Protein AF-A0A6V7L2N4-F1 (afdb_monomer)

Secondary structure (DSSP, 8-state):
-HHHHHHHHHHHHHHHHHHHHHHHHHHHHHHHHHHHHHHHHHHHHHHHHHHHHHHHHHHHHHHHHHHHHHHHHHHHHHHHHHHHHHHHHHHHHHHHHHHHHHHHHHHHHHHHHHHHHHHHHHHHHHHHHHHHHHHHHHHHHHHHHHHHHHHHHHHHHHHHHHHHHHHHHHHHHHHHHHHHHHHHHHHHHHHHHHHHHHHHHHHHHHHHHHHHHHHHHHHHHHHHHHHHHHHHHHHHHHHHHHHHHHHHHHHHHHHHHHHHHHHHHTTTT---------------------------PPPPP-------------------SSSEEEEEE-TTSS-EEEEE----

Sequence (344 aa):
LDKKTKDLEITERTLMLNEKRWNDLQSQYNQSQAERKKLQERVNELEKEAERLKGLLDDARKHLEEETLQRIDLENNIQSLKEDISFKDQVYQSELVETRTRRQVEISEIDGRLAEQYEAKLQQSLQELRDQYEAQMRANREEIELLYENKIKNLTSHAQRNSGAASLAVEELRQTRSRNDSLNQRISELESANNALNARIRDLENLRENERARHAENLASLEAELSRMRDEMAQQLQEYQDLMDIKVALDLEIAAYRKLLESEEARLNITPIQSPSSSTSTGRSTPSRHTPVRGGKRKRTLLEESEERSSSDYSVQASARGDVEINEADPQGRFVKLTNKGNK

Mean predicted aligned error: 20.74 Å

pLDDT: mean 83.38, std 19.24, range [32.66, 98.31]

Radius of gyration: 112.54 Å; Cα contacts (8 Å, |Δi|>4): 39; chains: 1; bounding box: 198×79×339 Å

Structure (mmCIF, N/CA/C/O backbone):
data_AF-A0A6V7L2N4-F1
#
_entry.id   AF-A0A6V7L2N4-F1
#
loop_
_atom_site.group_PDB
_atom_site.id
_atom_site.type_symbol
_atom_site.label_atom_id
_atom_site.label_alt_id
_atom_site.label_comp_id
_atom_site.label_asym_id
_atom_site.label_entity_id
_atom_site.label_seq_id
_atom_site.pdbx_PDB_ins_code
_atom_site.Cartn_x
_atom_site.Cartn_y
_atom_site.Cartn_z
_atom_site.occupancy
_atom_site.B_iso_or_equiv
_atom_site.auth_seq_id
_atom_site.auth_comp_id
_atom_site.auth_asym_id
_atom_site.auth_atom_id
_atom_site.pdbx_PDB_model_num
ATOM 1 N N . LEU A 1 1 ? -101.545 -37.544 180.518 1.00 54.78 1 LEU A N 1
ATOM 2 C CA . LEU A 1 1 ? -100.884 -36.432 179.795 1.00 54.78 1 LEU A CA 1
ATOM 3 C C . LEU A 1 1 ? -99.598 -36.880 179.084 1.00 54.78 1 LEU A C 1
ATOM 5 O O . LEU A 1 1 ? -99.326 -36.342 178.022 1.00 54.78 1 LEU A O 1
ATOM 9 N N . ASP A 1 2 ? -98.925 -37.945 179.538 1.00 55.88 2 ASP A N 1
ATOM 10 C CA . ASP A 1 2 ? -97.688 -38.497 178.931 1.00 55.88 2 ASP A CA 1
ATOM 11 C C . ASP A 1 2 ? -97.776 -39.045 177.492 1.00 55.88 2 ASP A C 1
ATOM 13 O O . ASP A 1 2 ? -96.754 -39.224 176.837 1.00 55.88 2 ASP A O 1
ATOM 17 N N . LYS A 1 3 ? -98.973 -39.314 176.952 1.00 57.38 3 LYS A N 1
ATOM 18 C CA . LYS A 1 3 ? -99.121 -39.652 175.520 1.00 57.38 3 LYS A CA 1
ATOM 19 C C . LYS A 1 3 ? -98.906 -38.434 174.614 1.00 57.38 3 LYS A C 1
ATOM 21 O O . LYS A 1 3 ? -98.314 -38.568 173.553 1.00 57.38 3 LYS A O 1
ATOM 26 N N . LYS A 1 4 ? -99.316 -37.241 175.062 1.00 58.78 4 LYS A N 1
ATOM 27 C CA . LYS A 1 4 ? -99.207 -36.010 174.263 1.00 58.78 4 LYS A CA 1
ATOM 28 C C . LYS A 1 4 ? -97.765 -35.514 174.128 1.00 58.78 4 LYS A C 1
ATOM 30 O O . LYS A 1 4 ? -97.456 -34.859 173.145 1.00 58.78 4 LYS A O 1
ATOM 35 N N . THR A 1 5 ? -96.889 -35.832 175.080 1.00 61.41 5 THR A N 1
ATOM 36 C CA . THR A 1 5 ? -95.470 -35.440 175.043 1.00 61.41 5 THR A CA 1
ATOM 37 C C . THR A 1 5 ? -94.650 -36.320 174.096 1.00 61.41 5 THR A C 1
ATOM 39 O O . THR A 1 5 ? -93.813 -35.802 173.365 1.00 61.41 5 THR A O 1
ATOM 42 N N . LYS A 1 6 ? -94.936 -37.628 174.019 1.00 62.31 6 LYS A N 1
ATOM 43 C CA . LYS A 1 6 ? -94.313 -38.526 173.026 1.00 62.31 6 LYS A CA 1
ATOM 44 C C . LYS A 1 6 ? -94.758 -38.238 171.592 1.00 62.31 6 LYS A C 1
ATOM 46 O O . LYS A 1 6 ? -93.926 -38.287 170.690 1.00 62.31 6 LYS A O 1
ATOM 51 N N . ASP A 1 7 ? -96.034 -37.916 171.387 1.00 63.06 7 ASP A N 1
ATOM 52 C CA . ASP A 1 7 ? -96.537 -37.538 170.062 1.00 63.06 7 ASP A CA 1
ATOM 53 C C . ASP A 1 7 ? -95.896 -36.224 169.582 1.00 63.06 7 ASP A C 1
ATOM 55 O O . ASP A 1 7 ? -95.518 -36.124 168.416 1.00 63.06 7 ASP A O 1
ATOM 59 N N . LEU A 1 8 ? -95.667 -35.266 170.491 1.00 66.25 8 LEU A N 1
ATOM 60 C CA . LEU A 1 8 ? -94.970 -34.011 170.193 1.00 66.25 8 LEU A CA 1
ATOM 61 C C . LEU A 1 8 ? -93.521 -34.254 169.726 1.00 66.25 8 LEU A C 1
ATOM 63 O O . LEU A 1 8 ? -93.143 -33.787 168.653 1.00 66.25 8 LEU A O 1
ATOM 67 N N . GLU A 1 9 ? -92.745 -35.080 170.437 1.00 69.12 9 GLU A N 1
ATOM 68 C CA . GLU A 1 9 ? -91.372 -35.428 170.026 1.00 69.12 9 GLU A CA 1
ATOM 69 C C . GLU A 1 9 ? -91.297 -36.147 168.666 1.00 69.12 9 GLU A C 1
ATOM 71 O O . GLU A 1 9 ? -90.342 -35.964 167.906 1.00 69.12 9 GLU A O 1
ATOM 76 N N . ILE A 1 10 ? -92.267 -37.012 168.347 1.00 72.06 10 ILE A N 1
ATOM 77 C CA . ILE A 1 10 ? -92.311 -37.698 167.045 1.00 72.06 10 ILE A CA 1
ATOM 78 C C . ILE A 1 10 ? -92.616 -36.683 165.943 1.00 72.06 10 ILE A C 1
ATOM 80 O O . ILE A 1 10 ? -91.938 -36.689 164.913 1.00 72.06 10 ILE A O 1
ATOM 84 N N . THR A 1 11 ? -93.572 -35.777 166.176 1.00 69.19 11 THR A N 1
ATOM 85 C CA . THR A 1 11 ? -93.894 -34.719 165.213 1.00 69.19 11 THR A CA 1
ATOM 86 C C . THR A 1 11 ? -92.718 -33.771 164.977 1.00 69.19 11 THR A C 1
ATOM 88 O O . THR A 1 11 ? -92.414 -33.481 163.822 1.00 69.19 11 THR A O 1
ATOM 91 N N . GLU A 1 12 ? -91.974 -33.387 166.018 1.00 70.75 12 GLU A N 1
ATOM 92 C CA . GLU A 1 12 ? -90.771 -32.551 165.897 1.00 70.75 12 GLU A CA 1
ATOM 93 C C . GLU A 1 12 ? -89.648 -33.250 165.118 1.00 70.75 12 GLU A C 1
ATOM 95 O O . GLU A 1 12 ? -89.046 -32.644 164.230 1.00 70.75 12 GLU A O 1
ATOM 100 N N . ARG A 1 13 ? -89.403 -34.549 165.357 1.00 73.31 13 ARG A N 1
ATOM 101 C CA . ARG A 1 13 ? -88.435 -35.319 164.552 1.00 73.31 13 ARG A CA 1
ATOM 102 C C . ARG A 1 13 ? -88.863 -35.424 163.089 1.00 73.31 13 ARG A C 1
ATOM 104 O O . ARG A 1 13 ? -88.016 -35.319 162.203 1.00 73.31 13 ARG A O 1
ATOM 111 N N . THR A 1 14 ? -90.154 -35.618 162.810 1.00 74.25 14 THR A N 1
ATOM 112 C CA . THR A 1 14 ? -90.653 -35.645 161.424 1.00 74.25 14 THR A CA 1
ATOM 113 C C . THR A 1 14 ? -90.590 -34.276 160.753 1.00 74.25 14 THR A C 1
ATOM 115 O O . THR A 1 14 ? -90.273 -34.210 159.568 1.00 74.25 14 THR A O 1
ATOM 118 N N . LEU A 1 15 ? -90.819 -33.191 161.500 1.00 75.12 15 LEU A N 1
ATOM 119 C CA . LEU A 1 15 ? -90.678 -31.819 161.020 1.00 75.12 15 LEU A CA 1
ATOM 120 C C . LEU A 1 15 ? -89.219 -31.535 160.648 1.00 75.12 15 LEU A C 1
ATOM 122 O O . LEU A 1 15 ? -88.967 -31.164 159.508 1.00 75.12 15 LEU A O 1
ATOM 126 N N . MET A 1 16 ? -88.263 -31.833 161.536 1.00 78.38 16 MET A N 1
ATOM 127 C CA . MET A 1 16 ? -86.830 -31.684 161.239 1.00 78.38 16 MET A CA 1
ATOM 128 C C . MET A 1 16 ? -86.399 -32.500 160.015 1.00 78.38 16 MET A C 1
ATOM 130 O O . MET A 1 16 ? -85.608 -32.039 159.194 1.00 78.38 16 MET A O 1
ATOM 134 N N . LEU A 1 17 ? -86.894 -33.733 159.876 1.00 79.81 17 LEU A N 1
ATOM 135 C CA . LEU A 1 17 ? -86.525 -34.601 158.757 1.00 79.81 17 LEU A CA 1
ATOM 136 C C . LEU A 1 17 ? -87.119 -34.100 157.431 1.00 79.81 17 LEU A C 1
ATOM 138 O O . LEU A 1 17 ? -86.465 -34.190 156.391 1.00 79.81 17 LEU A O 1
ATOM 142 N N . ASN A 1 18 ? -88.324 -33.530 157.471 1.00 75.56 18 ASN A N 1
ATOM 143 C CA . ASN A 1 18 ? -88.948 -32.874 156.326 1.00 75.56 18 ASN A CA 1
ATOM 144 C C . ASN A 1 18 ? -88.282 -31.533 155.989 1.00 75.56 18 ASN A C 1
ATOM 146 O O . ASN A 1 18 ? -88.077 -31.263 154.811 1.00 75.56 18 ASN A O 1
ATOM 150 N N . GLU A 1 19 ? -87.867 -30.738 156.976 1.00 78.69 19 GLU A N 1
ATOM 151 C CA . GLU A 1 19 ? -87.075 -29.518 156.764 1.00 78.69 19 GLU A CA 1
ATOM 152 C C . GLU A 1 19 ? -85.717 -29.835 156.142 1.00 78.69 19 GLU A C 1
ATOM 154 O O . GLU A 1 19 ? -85.297 -29.166 155.201 1.00 78.69 19 GLU A O 1
ATOM 159 N N . LYS A 1 20 ? -85.040 -30.893 156.602 1.00 81.62 20 LYS A N 1
ATOM 160 C CA . LYS A 1 20 ? -83.777 -31.335 156.002 1.00 81.62 20 LYS A CA 1
ATOM 161 C C . LYS A 1 20 ? -83.970 -31.772 154.548 1.00 81.62 20 LYS A C 1
ATOM 163 O O . LYS A 1 20 ? -83.221 -31.334 153.684 1.00 81.62 20 LYS A O 1
ATOM 168 N N . ARG A 1 21 ? -85.011 -32.563 154.261 1.00 80.62 21 ARG A N 1
ATOM 169 C CA . ARG A 1 21 ? -85.375 -32.947 152.883 1.00 80.62 21 ARG A CA 1
ATOM 170 C C . ARG A 1 21 ? -85.730 -31.740 152.019 1.00 80.62 21 ARG A C 1
ATOM 172 O O . ARG A 1 21 ? -85.348 -31.708 150.856 1.00 80.62 21 ARG A O 1
ATOM 179 N N . TRP A 1 22 ? -86.446 -30.765 152.574 1.00 82.88 22 TRP A N 1
ATOM 180 C CA . TRP A 1 22 ? -86.793 -29.532 151.875 1.00 82.88 22 TRP A CA 1
ATOM 181 C C . TRP A 1 22 ? -85.543 -28.707 151.562 1.00 82.88 22 TRP A C 1
ATOM 183 O O . TRP A 1 22 ? -85.377 -28.289 150.424 1.00 82.88 22 TRP A O 1
ATOM 193 N N . ASN A 1 23 ? -84.620 -28.562 152.515 1.00 83.00 23 ASN A N 1
ATOM 194 C CA . ASN A 1 23 ? -83.346 -27.870 152.311 1.00 83.00 23 ASN A CA 1
ATOM 195 C C . ASN A 1 23 ? -82.452 -28.576 151.276 1.00 83.00 23 ASN A C 1
ATOM 197 O O . ASN A 1 23 ? -81.881 -27.909 150.414 1.00 83.00 23 ASN A O 1
ATOM 201 N N . ASP A 1 24 ? -82.362 -29.909 151.309 1.00 82.12 24 ASP A N 1
ATOM 202 C CA . ASP A 1 24 ? -81.602 -30.688 150.322 1.00 82.12 24 ASP A CA 1
ATOM 203 C C . ASP A 1 24 ? -82.213 -30.555 148.919 1.00 82.12 24 ASP A C 1
ATOM 205 O O . ASP A 1 24 ? -81.495 -30.321 147.945 1.00 82.12 24 ASP A O 1
ATOM 209 N N . LEU A 1 25 ? -83.543 -30.636 148.806 1.00 84.06 25 LEU A N 1
ATOM 210 C CA . LEU A 1 25 ? -84.247 -30.473 147.534 1.00 84.06 25 LEU A CA 1
ATOM 211 C C . LEU A 1 25 ? -84.150 -29.033 147.010 1.00 84.06 25 LEU A C 1
ATOM 213 O O . LEU A 1 25 ? -83.968 -28.826 145.813 1.00 84.06 25 LEU A O 1
ATOM 217 N N . GLN A 1 26 ? -84.201 -28.039 147.898 1.00 86.12 26 GLN A N 1
ATOM 218 C CA . GLN A 1 26 ? -84.004 -26.628 147.569 1.00 86.12 26 GLN A CA 1
ATOM 219 C C . GLN A 1 26 ? -82.570 -26.365 147.090 1.00 86.12 26 GLN A C 1
ATOM 221 O O . GLN A 1 26 ? -82.364 -25.622 146.132 1.00 86.12 26 GLN A O 1
ATOM 226 N N . SER A 1 27 ? -81.576 -27.011 147.706 1.00 85.94 27 SER A N 1
ATOM 227 C CA . SER A 1 27 ? -80.178 -26.965 147.270 1.00 85.94 27 SER A CA 1
ATOM 228 C C . SER A 1 27 ? -80.002 -27.595 145.884 1.00 85.94 27 SER A C 1
ATOM 230 O O . SER A 1 27 ? -79.437 -26.964 144.991 1.00 85.94 27 SER A O 1
ATOM 232 N N . GLN A 1 28 ? -80.575 -28.783 145.653 1.00 85.62 28 GLN A N 1
ATOM 233 C CA . GLN A 1 28 ? -80.552 -29.454 144.346 1.00 85.62 28 GLN A CA 1
ATOM 234 C C . GLN A 1 28 ? -81.277 -28.649 143.258 1.00 85.62 28 GLN A C 1
ATOM 236 O O . GLN A 1 28 ? -80.797 -28.565 142.125 1.00 85.62 28 GLN A O 1
ATOM 241 N N . TYR A 1 29 ? -82.406 -28.019 143.590 1.00 87.25 29 TYR A N 1
ATOM 242 C CA . TYR A 1 29 ? -83.130 -27.131 142.682 1.00 87.25 29 TYR A CA 1
ATOM 243 C C . TYR A 1 29 ? -82.297 -25.896 142.325 1.00 87.25 29 TYR A C 1
ATOM 245 O O . TYR A 1 29 ? -82.168 -25.560 141.147 1.00 87.25 29 TYR A O 1
ATOM 253 N N . ASN A 1 30 ? -81.672 -25.254 143.315 1.00 87.69 30 ASN A N 1
ATOM 254 C CA . ASN A 1 30 ? -80.792 -24.108 143.090 1.00 87.69 30 ASN A CA 1
ATOM 255 C C . ASN A 1 30 ? -79.559 -24.488 142.255 1.00 87.69 30 ASN A C 1
ATOM 257 O O . ASN A 1 30 ? -79.169 -23.734 141.362 1.00 87.69 30 ASN A O 1
ATOM 261 N N . GLN A 1 31 ? -78.980 -25.667 142.491 1.00 87.44 31 GLN A N 1
ATOM 262 C CA . GLN A 1 31 ? -77.865 -26.198 141.708 1.00 87.44 31 GLN A CA 1
ATOM 263 C C . GLN A 1 31 ? -78.280 -26.471 140.255 1.00 87.44 31 GLN A C 1
ATOM 265 O O . GLN A 1 31 ? -77.610 -26.012 139.333 1.00 87.44 31 GLN A O 1
ATOM 270 N N . SER A 1 32 ? -79.437 -27.105 140.043 1.00 86.50 32 SER A N 1
ATOM 271 C CA . SER A 1 32 ? -79.990 -27.366 138.705 1.00 86.50 32 SER A CA 1
ATOM 272 C C . SER A 1 32 ? -80.339 -26.072 137.959 1.00 86.50 32 SER A C 1
ATOM 274 O O . SER A 1 32 ? -80.105 -25.960 136.758 1.00 86.50 32 SER A O 1
ATOM 276 N N . GLN A 1 33 ? -80.862 -25.057 138.656 1.00 88.56 33 GLN A N 1
ATOM 277 C CA . GLN A 1 33 ? -81.116 -23.733 138.077 1.00 88.56 33 GLN A CA 1
ATOM 278 C C . GLN A 1 33 ? -79.815 -23.015 137.693 1.00 88.56 33 GLN A C 1
ATOM 280 O O . GLN A 1 33 ? -79.744 -22.401 136.627 1.00 88.56 33 GLN A O 1
ATOM 285 N N . ALA A 1 34 ? -78.769 -23.117 138.518 1.00 88.62 34 ALA A N 1
ATOM 286 C CA . ALA A 1 34 ? -77.454 -22.559 138.210 1.00 88.62 34 ALA A CA 1
ATOM 287 C C . ALA A 1 34 ? -76.796 -23.264 137.010 1.00 88.62 34 ALA A C 1
ATOM 289 O O . ALA A 1 34 ? -76.234 -22.597 136.139 1.00 88.62 34 ALA A O 1
ATOM 290 N N . GLU A 1 35 ? -76.904 -24.591 136.920 1.00 90.00 35 GLU A N 1
ATOM 291 C CA . GLU A 1 35 ? -76.435 -25.373 135.771 1.00 90.00 35 GLU A CA 1
ATOM 292 C C . GLU A 1 35 ? -77.215 -25.039 134.498 1.00 90.00 35 GLU A C 1
ATOM 294 O O . GLU A 1 35 ? -76.604 -24.790 133.460 1.00 90.00 35 GLU A O 1
ATOM 299 N N . ARG A 1 36 ? -78.548 -24.924 134.576 1.00 90.31 36 ARG A N 1
ATOM 300 C CA . ARG A 1 36 ? -79.384 -24.493 133.446 1.00 90.31 36 ARG A CA 1
ATOM 301 C C . ARG A 1 36 ? -78.974 -23.113 132.941 1.00 90.31 36 ARG A C 1
ATOM 303 O O . ARG A 1 36 ? -78.892 -22.908 131.734 1.00 90.31 36 ARG A O 1
ATOM 310 N N . LYS A 1 37 ? -78.690 -22.174 133.850 1.00 91.69 37 LYS A N 1
ATOM 311 C CA . LYS A 1 37 ? -78.232 -20.827 133.491 1.00 91.69 37 LYS A CA 1
ATOM 312 C C . LYS A 1 37 ? -76.854 -20.854 132.819 1.00 91.69 37 LYS A C 1
ATOM 314 O O . LYS A 1 37 ? -76.699 -20.235 131.773 1.00 91.69 37 LYS A O 1
ATOM 319 N N . LYS A 1 38 ? -75.897 -21.630 133.345 1.00 91.31 38 LYS A N 1
ATOM 320 C CA . LYS A 1 38 ? -74.577 -21.826 132.714 1.00 91.31 38 LYS A CA 1
ATOM 321 C C . LYS A 1 38 ? -74.679 -22.458 131.326 1.00 91.31 38 LYS A C 1
ATOM 323 O O . LYS A 1 38 ? -74.003 -22.020 130.403 1.00 91.31 38 LYS A O 1
ATOM 328 N N . LEU A 1 39 ? -75.519 -23.481 131.167 1.00 89.56 39 LEU A N 1
ATOM 329 C CA . LEU A 1 39 ? -75.749 -24.116 129.868 1.00 89.56 39 LEU A CA 1
ATOM 330 C C . LEU A 1 39 ? -76.410 -23.146 128.884 1.00 89.56 39 LEU A C 1
ATOM 332 O O . LEU A 1 39 ? -76.013 -23.110 127.726 1.00 89.56 39 LEU A O 1
ATOM 336 N N . GLN A 1 40 ? -77.352 -22.315 129.339 1.00 91.25 40 GLN A N 1
ATOM 337 C CA . GLN A 1 40 ? -77.959 -21.279 128.502 1.00 91.25 40 GLN A CA 1
ATOM 338 C C . GLN A 1 40 ? -76.936 -20.223 128.058 1.00 91.25 40 GLN A C 1
ATOM 340 O O . GLN A 1 40 ? -76.922 -19.839 126.893 1.00 91.25 40 GLN A O 1
ATOM 345 N N . GLU A 1 41 ? -76.062 -19.772 128.960 1.00 91.19 41 GLU A N 1
ATOM 346 C CA . GLU A 1 41 ? -74.961 -18.859 128.625 1.00 91.19 41 GLU A CA 1
ATOM 347 C C . GLU A 1 41 ? -74.019 -19.495 127.590 1.00 91.19 41 GLU A C 1
ATOM 349 O O . GLU A 1 41 ? -73.685 -18.854 126.596 1.00 91.19 41 GLU A O 1
ATOM 354 N N . ARG A 1 42 ? -73.691 -20.785 127.746 1.00 91.81 42 ARG A N 1
ATOM 355 C CA . ARG A 1 42 ? -72.868 -21.544 126.793 1.00 91.81 42 ARG A CA 1
ATOM 356 C C . ARG A 1 42 ? -73.518 -21.679 125.416 1.00 91.81 42 ARG A C 1
ATOM 358 O O . ARG A 1 42 ? -72.824 -21.566 124.411 1.00 91.81 42 ARG A O 1
ATOM 365 N N . VAL A 1 43 ? -74.828 -21.924 125.358 1.00 92.44 43 VAL A N 1
ATOM 366 C CA . VAL A 1 43 ? -75.583 -21.975 124.095 1.00 92.44 43 VAL A CA 1
ATOM 367 C C . VAL A 1 43 ? -75.545 -20.613 123.408 1.00 92.44 43 VAL A C 1
ATOM 369 O O . VAL A 1 43 ? -75.174 -20.545 122.243 1.00 92.44 43 VAL A O 1
ATOM 372 N N . ASN A 1 44 ? -75.805 -19.529 124.141 1.00 91.44 44 ASN A N 1
ATOM 373 C CA . ASN A 1 44 ? -75.759 -18.177 123.585 1.00 91.44 44 ASN A CA 1
ATOM 374 C C . ASN A 1 44 ? -74.344 -17.792 123.094 1.00 91.44 44 ASN A C 1
ATOM 376 O O . ASN A 1 44 ? -74.203 -17.086 122.097 1.00 91.44 44 ASN A O 1
ATOM 380 N N . GLU A 1 45 ? -73.284 -18.228 123.784 1.00 92.56 45 GLU A N 1
ATOM 381 C CA . GLU A 1 45 ? -71.895 -18.061 123.326 1.00 92.56 45 GLU A CA 1
ATOM 382 C C . GLU A 1 45 ? -71.626 -18.831 122.028 1.00 92.56 45 GLU A C 1
ATOM 384 O O . GLU A 1 45 ? -71.045 -18.276 121.096 1.00 92.56 45 GLU A O 1
ATOM 389 N N . LEU A 1 46 ? -72.059 -20.093 121.953 1.00 92.31 46 LEU A N 1
ATOM 390 C CA . LEU A 1 46 ? -71.889 -20.931 120.766 1.00 92.31 46 LEU A CA 1
ATOM 391 C C . LEU A 1 46 ? -72.696 -20.414 119.570 1.00 92.31 46 LEU A C 1
ATOM 393 O O . LEU A 1 46 ? -72.210 -20.488 118.446 1.00 92.31 46 LEU A O 1
ATOM 397 N N . GLU A 1 47 ? -73.890 -19.865 119.792 1.00 92.25 47 GLU A N 1
ATOM 398 C CA . GLU A 1 47 ? -74.699 -19.227 118.748 1.00 92.25 47 GLU A CA 1
ATOM 399 C C . GLU A 1 47 ? -74.003 -17.987 118.180 1.00 92.25 47 GLU A C 1
ATOM 401 O O . GLU A 1 47 ? -73.866 -17.871 116.963 1.00 92.25 47 GLU A O 1
ATOM 406 N N . LYS A 1 48 ? -73.471 -17.111 119.044 1.00 93.12 48 LYS A N 1
ATOM 407 C CA . LYS A 1 48 ? -72.679 -15.948 118.610 1.00 93.12 48 LYS A CA 1
ATOM 408 C C . LYS A 1 48 ? -71.427 -16.357 117.845 1.00 93.12 48 LYS A C 1
ATOM 410 O O . LYS A 1 48 ? -71.090 -15.739 116.838 1.00 93.12 48 LYS A O 1
ATOM 415 N N . GLU A 1 49 ? -70.738 -17.397 118.305 1.00 93.81 49 GLU A N 1
ATOM 416 C CA . GLU A 1 49 ? -69.556 -17.910 117.617 1.00 93.81 49 GLU A CA 1
ATOM 417 C C . GLU A 1 49 ? -69.924 -18.541 116.266 1.00 93.81 49 GLU A C 1
ATOM 419 O O . GLU A 1 49 ? -69.225 -18.329 115.278 1.00 93.81 49 GLU A O 1
ATOM 424 N N . ALA A 1 50 ? -71.057 -19.242 116.174 1.00 93.19 50 ALA A N 1
ATOM 425 C CA . ALA A 1 50 ? -71.564 -19.784 114.917 1.00 93.19 50 ALA A CA 1
ATOM 426 C C . ALA A 1 50 ? -71.966 -18.680 113.924 1.00 93.19 50 ALA A C 1
ATOM 428 O O . ALA A 1 50 ? -71.682 -18.807 112.734 1.00 93.19 50 ALA A O 1
ATOM 429 N N . GLU A 1 51 ? -72.592 -17.593 114.382 1.00 93.56 51 GLU A N 1
ATOM 430 C CA . GLU A 1 51 ? -72.882 -16.416 113.550 1.00 93.56 51 GLU A CA 1
ATOM 431 C C . GLU A 1 51 ? -71.599 -15.728 113.074 1.00 93.56 51 GLU A C 1
ATOM 433 O O . GLU A 1 51 ? -71.468 -15.430 111.886 1.00 93.56 51 GLU A O 1
ATOM 438 N N . ARG A 1 52 ? -70.613 -15.554 113.962 1.00 94.69 52 ARG A N 1
ATOM 439 C CA . ARG A 1 52 ? -69.299 -14.996 113.615 1.00 94.69 52 ARG A CA 1
ATOM 440 C C . ARG A 1 52 ? -68.582 -15.846 112.564 1.00 94.69 52 ARG A C 1
ATOM 442 O O . ARG A 1 52 ? -68.051 -15.306 111.596 1.00 94.69 52 ARG A O 1
ATOM 449 N N . LEU A 1 53 ? -68.579 -17.169 112.734 1.00 94.31 53 LEU A N 1
ATOM 450 C CA . LEU A 1 53 ? -67.971 -18.108 111.788 1.00 94.31 53 LEU A CA 1
ATOM 451 C C . LEU A 1 53 ? -68.702 -18.130 110.441 1.00 94.31 53 LEU A C 1
ATOM 453 O O . LEU A 1 53 ? -68.044 -18.245 109.411 1.00 94.31 53 LEU A O 1
ATOM 457 N N . LYS A 1 54 ? -70.033 -17.983 110.426 1.00 94.56 54 LYS A N 1
ATOM 458 C CA . LYS A 1 54 ? -70.802 -17.830 109.180 1.00 94.56 54 LYS A CA 1
ATOM 459 C C . LYS A 1 54 ? -70.437 -16.540 108.446 1.00 94.56 54 LYS A C 1
ATOM 461 O O . LYS A 1 54 ? -70.176 -16.602 107.253 1.00 94.56 54 LYS A O 1
ATOM 466 N N . GLY A 1 55 ? -70.344 -15.413 109.156 1.00 95.12 55 GLY A N 1
ATOM 467 C CA . GLY A 1 55 ? -69.913 -14.142 108.563 1.00 95.12 55 GLY A CA 1
ATOM 468 C C . GLY A 1 55 ? -68.517 -14.239 107.945 1.00 95.12 55 GLY A C 1
ATOM 469 O O . GLY A 1 55 ? -68.336 -13.908 106.779 1.00 95.12 55 GLY A O 1
ATOM 470 N N . LEU A 1 56 ? -67.557 -14.814 108.679 1.00 96.00 56 LEU A N 1
ATOM 471 C CA . LEU A 1 56 ? -66.208 -15.051 108.153 1.00 96.00 56 LEU A CA 1
ATOM 472 C C . LEU A 1 56 ? -66.184 -15.991 106.942 1.00 96.00 56 LEU A C 1
ATOM 474 O O . LEU A 1 56 ? -65.367 -15.802 106.044 1.00 96.00 56 LEU A O 1
ATOM 478 N N . LEU A 1 57 ? -67.048 -17.010 106.912 1.00 95.19 57 LEU A N 1
ATOM 479 C CA . LEU A 1 57 ? -67.161 -17.913 105.768 1.00 95.19 57 LEU A CA 1
ATOM 480 C C . LEU A 1 57 ? -67.683 -17.180 104.527 1.00 95.19 57 LEU A C 1
ATOM 482 O O . LEU A 1 57 ? -67.175 -17.412 103.431 1.00 95.19 57 LEU A O 1
ATOM 486 N N . ASP A 1 58 ? -68.681 -16.315 104.689 1.00 95.50 58 ASP A N 1
ATOM 487 C CA . ASP A 1 58 ? -69.251 -15.547 103.582 1.00 95.50 58 ASP A CA 1
ATOM 488 C C . ASP A 1 58 ? -68.270 -14.487 103.061 1.00 95.50 58 ASP A C 1
ATOM 490 O O . ASP A 1 58 ? -68.129 -14.334 101.847 1.00 95.50 58 ASP A O 1
ATOM 494 N N . ASP A 1 59 ? -67.522 -13.821 103.944 1.00 95.81 59 ASP A N 1
ATOM 495 C CA . ASP A 1 59 ? -66.459 -12.890 103.546 1.00 95.81 59 ASP A CA 1
ATOM 496 C C . ASP A 1 59 ? -65.316 -13.619 102.823 1.00 95.81 59 ASP A C 1
ATOM 498 O O . ASP A 1 59 ? -64.858 -13.176 101.770 1.00 95.81 59 ASP A O 1
ATOM 502 N N . ALA A 1 60 ? -64.900 -14.790 103.319 1.00 95.25 60 ALA A N 1
ATOM 503 C CA . ALA A 1 60 ? -63.889 -15.611 102.653 1.00 95.25 60 ALA A CA 1
ATOM 504 C C . ALA A 1 60 ? -64.345 -16.094 101.267 1.00 95.25 60 ALA A C 1
ATOM 506 O O . ALA A 1 60 ? -63.531 -16.170 100.348 1.00 95.25 60 ALA A O 1
ATOM 507 N N . ARG A 1 61 ? -65.638 -16.402 101.092 1.00 95.69 61 ARG A N 1
ATOM 508 C CA . ARG A 1 61 ? -66.211 -16.752 99.782 1.00 95.69 61 ARG A CA 1
ATOM 509 C C . ARG A 1 61 ? -66.188 -15.575 98.818 1.00 95.69 61 ARG A C 1
ATOM 511 O O . ARG A 1 61 ? -65.750 -15.759 97.690 1.00 95.69 61 ARG A O 1
ATOM 518 N N . LYS A 1 62 ? -66.587 -14.381 99.262 1.00 96.56 62 LYS A N 1
ATOM 519 C CA . LYS A 1 62 ? -66.526 -13.169 98.431 1.00 96.56 62 LYS A CA 1
ATOM 520 C C . LYS A 1 62 ? -65.100 -12.844 98.009 1.00 96.56 62 LYS A C 1
ATOM 522 O O . LYS A 1 62 ? -64.863 -12.619 96.831 1.00 96.56 62 LYS A O 1
ATOM 527 N N . HIS A 1 63 ? -64.145 -12.901 98.935 1.00 96.38 63 HIS A N 1
ATOM 528 C CA . HIS A 1 63 ? -62.738 -12.690 98.598 1.00 96.38 63 HIS A CA 1
ATOM 529 C C . HIS A 1 63 ? -62.207 -13.749 97.631 1.00 96.38 63 HIS A C 1
ATOM 531 O O . HIS A 1 63 ? -61.459 -13.414 96.719 1.00 96.38 63 HIS A O 1
ATOM 537 N N . LEU A 1 64 ? -62.616 -15.013 97.780 1.00 96.81 64 LEU A N 1
ATOM 538 C CA . LEU A 1 64 ? -62.269 -16.053 96.814 1.00 96.81 64 LEU A CA 1
ATOM 539 C C . LEU A 1 64 ? -62.859 -15.748 95.430 1.00 96.81 64 LEU A C 1
ATOM 541 O O . LEU A 1 64 ? -62.150 -15.875 94.438 1.00 96.81 64 LEU A O 1
ATOM 545 N N . GLU A 1 65 ? -64.123 -15.332 95.350 1.00 96.50 65 GLU A N 1
ATOM 546 C CA . GLU A 1 65 ? -64.772 -14.946 94.092 1.00 96.50 65 GLU A CA 1
ATOM 547 C C . GLU A 1 65 ? -64.064 -13.747 93.434 1.00 96.50 65 GLU A C 1
ATOM 549 O O . GLU A 1 65 ? -63.721 -13.811 92.253 1.00 96.50 65 GLU A O 1
ATOM 554 N N . GLU A 1 66 ? -63.756 -12.698 94.199 1.00 96.75 66 GLU A N 1
ATOM 555 C CA . GLU A 1 66 ? -63.009 -11.519 93.737 1.00 96.75 66 GLU A CA 1
ATOM 556 C C . GLU A 1 66 ? -61.612 -11.886 93.215 1.00 96.75 66 GLU A C 1
ATOM 558 O O . GLU A 1 66 ? -61.245 -11.492 92.107 1.00 96.75 66 GLU A O 1
ATOM 563 N N . GLU A 1 67 ? -60.850 -12.687 93.965 1.00 96.62 67 GLU A N 1
ATOM 564 C CA . GLU A 1 67 ? -59.529 -13.179 93.553 1.00 96.62 67 GLU A CA 1
ATOM 565 C C . GLU A 1 67 ? -59.615 -14.065 92.303 1.00 96.62 67 GLU A C 1
ATOM 567 O O . GLU A 1 67 ? -58.775 -13.971 91.407 1.00 96.62 67 GLU A O 1
ATOM 572 N N . THR A 1 68 ? -60.647 -14.910 92.187 1.00 96.69 68 THR A N 1
ATOM 573 C CA . THR A 1 68 ? -60.831 -15.732 90.981 1.00 96.69 68 THR A CA 1
ATOM 574 C C . THR A 1 68 ? -61.130 -14.890 89.747 1.00 96.69 68 THR A C 1
ATOM 576 O O . THR A 1 68 ? -60.577 -15.180 88.687 1.00 96.69 68 THR A O 1
ATOM 579 N N . LEU A 1 69 ? -61.933 -13.828 89.873 1.00 97.00 69 LEU A N 1
ATOM 580 C CA . LEU A 1 69 ? -62.192 -12.890 88.779 1.00 97.00 69 LEU A CA 1
ATOM 581 C C . LEU A 1 69 ? -60.917 -12.144 88.375 1.00 97.00 69 LEU A C 1
ATOM 583 O O . LEU A 1 69 ? -60.565 -12.142 87.198 1.00 97.00 69 LEU A O 1
ATOM 587 N N . GLN A 1 70 ?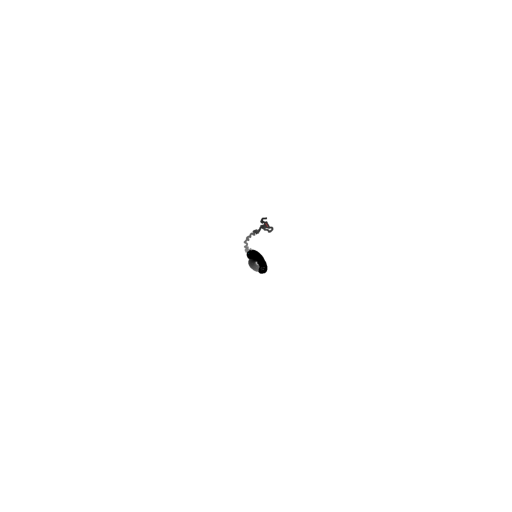 -60.170 -11.602 89.344 1.00 97.00 70 GLN A N 1
ATOM 588 C CA . GLN A 1 70 ? -58.899 -10.921 89.071 1.00 97.00 70 GLN A CA 1
ATOM 589 C C . GLN A 1 70 ? -57.885 -11.845 88.393 1.00 97.00 70 GLN A C 1
ATOM 591 O O . GLN A 1 70 ? -57.200 -11.443 87.451 1.00 97.00 70 GLN A O 1
ATOM 596 N N . ARG A 1 71 ? -57.803 -13.106 88.831 1.00 97.38 71 ARG A N 1
ATOM 597 C CA . ARG A 1 71 ? -56.940 -14.105 88.203 1.00 97.38 71 ARG A CA 1
ATOM 598 C C . ARG A 1 71 ? -57.338 -14.362 86.749 1.00 97.38 71 ARG A C 1
ATOM 600 O O . ARG A 1 71 ? -56.453 -14.406 85.899 1.00 97.38 71 ARG A O 1
ATOM 607 N N . ILE A 1 72 ? -58.632 -14.519 86.463 1.00 97.50 72 ILE A N 1
ATOM 608 C CA . ILE A 1 72 ? -59.134 -14.731 85.096 1.00 97.50 72 ILE A CA 1
ATOM 609 C C . ILE A 1 72 ? -58.817 -13.517 84.211 1.00 97.50 72 ILE A C 1
ATOM 611 O O . ILE A 1 72 ? -58.326 -13.688 83.096 1.00 97.50 72 ILE A O 1
ATOM 615 N N . ASP A 1 73 ? -59.024 -12.296 84.707 1.00 97.06 73 ASP A N 1
ATOM 616 C CA . ASP A 1 73 ? -58.715 -11.069 83.962 1.00 97.06 73 ASP A CA 1
ATOM 617 C C . ASP A 1 73 ? -57.217 -10.950 83.644 1.00 97.06 73 ASP A C 1
ATOM 619 O O . ASP A 1 73 ? -56.836 -10.613 82.519 1.00 97.06 73 ASP A O 1
ATOM 623 N N . LEU A 1 74 ? -56.349 -11.282 84.605 1.00 96.88 74 LEU A N 1
ATOM 624 C CA . LEU A 1 74 ? -54.901 -11.312 84.394 1.00 96.88 74 LEU A CA 1
ATOM 625 C C . LEU A 1 74 ? -54.480 -12.413 83.412 1.00 96.88 74 LEU A C 1
ATOM 627 O O . LEU A 1 74 ? -53.624 -12.163 82.564 1.00 96.88 74 LEU A O 1
ATOM 631 N N . GLU A 1 75 ? -55.073 -13.608 83.486 1.00 96.69 75 GLU A N 1
ATOM 632 C CA . GLU A 1 75 ? -54.817 -14.698 82.535 1.00 96.69 75 GLU A CA 1
ATOM 633 C C . GLU A 1 75 ? -55.227 -14.299 81.106 1.00 96.69 75 GLU A C 1
ATOM 635 O O . GLU A 1 75 ? -54.433 -14.470 80.177 1.00 96.69 75 GLU A O 1
ATOM 640 N N . ASN A 1 76 ? -56.394 -13.666 80.936 1.00 97.44 76 ASN A N 1
ATOM 641 C CA . ASN A 1 76 ? -56.854 -13.130 79.650 1.00 97.44 76 ASN A CA 1
ATOM 642 C C . ASN A 1 76 ? -55.923 -12.035 79.110 1.00 97.44 76 ASN A C 1
ATOM 644 O O . ASN A 1 76 ? -55.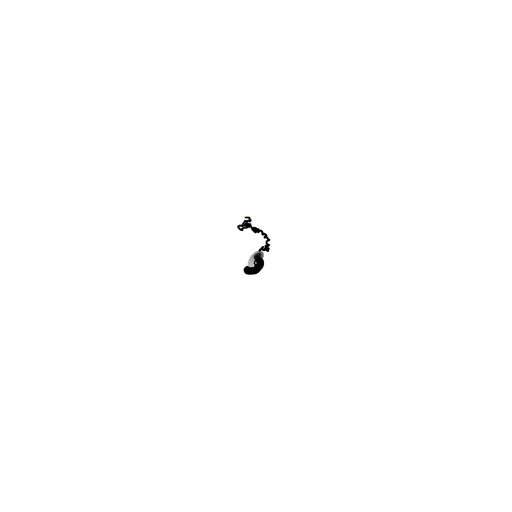618 -12.005 77.915 1.00 97.44 76 ASN A O 1
ATOM 648 N N . ASN A 1 77 ? -55.436 -11.145 79.978 1.00 97.62 77 ASN A N 1
ATOM 649 C CA . ASN A 1 77 ? -54.508 -10.089 79.579 1.00 97.62 77 ASN A CA 1
ATOM 650 C C . ASN A 1 77 ? -53.137 -10.668 79.183 1.00 97.62 77 ASN A C 1
ATOM 652 O O . ASN A 1 77 ? -52.562 -10.276 78.171 1.00 97.62 77 ASN A O 1
ATOM 656 N N . ILE A 1 78 ? -52.634 -11.665 79.922 1.00 97.38 78 ILE A N 1
ATOM 657 C CA . ILE A 1 78 ? -51.413 -12.402 79.561 1.00 97.38 78 ILE A CA 1
ATOM 658 C C . ILE A 1 78 ? -51.578 -13.088 78.205 1.00 97.38 78 ILE A C 1
ATOM 660 O O . ILE A 1 78 ? -50.649 -13.068 77.398 1.00 97.38 78 ILE A O 1
ATOM 664 N N . GLN A 1 79 ? -52.730 -13.708 77.951 1.00 97.50 79 GLN A N 1
ATOM 665 C CA . GLN A 1 79 ? -53.001 -14.350 76.671 1.00 97.50 79 GLN A CA 1
ATOM 666 C C . GLN A 1 79 ? -53.042 -13.328 75.528 1.00 97.50 79 GLN A C 1
ATOM 668 O O . GLN A 1 79 ? -52.336 -13.511 74.539 1.00 97.50 79 GLN A O 1
ATOM 673 N N . SER A 1 80 ? -53.753 -12.215 75.713 1.00 97.69 80 SER A N 1
ATOM 674 C CA . SER A 1 80 ? -53.832 -11.127 74.726 1.00 97.69 80 SER A CA 1
ATOM 675 C C . SER A 1 80 ? -52.447 -10.550 74.410 1.00 97.69 80 SER A C 1
ATOM 677 O O . SER A 1 80 ?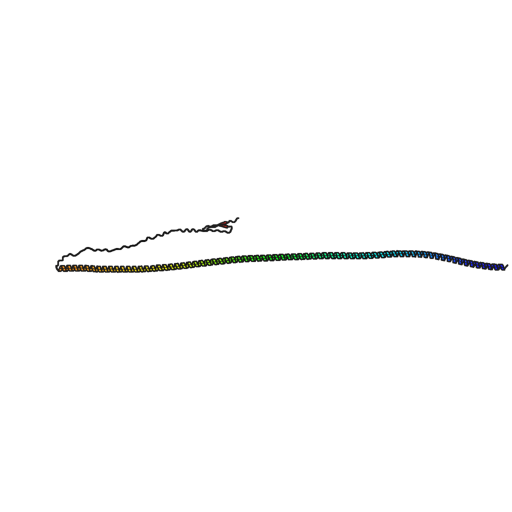 -52.070 -10.414 73.250 1.00 97.69 80 SER A O 1
ATOM 679 N N . LEU A 1 81 ? -51.625 -10.294 75.435 1.00 97.12 81 LEU A N 1
ATOM 680 C CA . LEU A 1 81 ? -50.258 -9.796 75.254 1.00 97.12 81 LEU A CA 1
ATOM 681 C C . LEU A 1 81 ? -49.346 -10.804 74.541 1.00 97.12 81 LEU A C 1
ATOM 683 O O . LEU A 1 81 ? -48.476 -10.404 73.768 1.00 97.12 81 LEU A O 1
ATOM 687 N N . LYS A 1 82 ? -49.521 -12.109 74.781 1.00 97.31 82 LYS A N 1
ATOM 688 C CA . LYS A 1 82 ? -48.779 -13.152 74.055 1.00 97.31 82 LYS A CA 1
ATOM 689 C C . LYS A 1 82 ? -49.158 -13.187 72.578 1.00 97.31 82 LYS A C 1
ATOM 691 O O . LYS A 1 82 ? -48.270 -13.319 71.738 1.00 97.31 82 LYS A O 1
ATOM 696 N N . GLU A 1 83 ? -50.446 -13.066 72.272 1.00 97.38 83 GLU A N 1
ATOM 697 C CA . GLU A 1 83 ? -50.947 -13.000 70.898 1.00 97.38 83 GLU A CA 1
ATOM 698 C C . GLU A 1 83 ? -50.419 -11.746 70.184 1.00 97.38 83 GLU A C 1
ATOM 700 O O . GLU A 1 83 ? -49.885 -11.860 69.081 1.00 97.38 83 GLU A O 1
ATOM 705 N N . ASP A 1 84 ? -50.425 -10.586 70.848 1.00 97.44 84 ASP A N 1
ATOM 706 C CA . ASP A 1 84 ? -49.859 -9.336 70.321 1.00 97.44 84 ASP A CA 1
ATOM 707 C C . ASP A 1 84 ? -48.353 -9.429 70.042 1.00 97.44 84 ASP A C 1
ATOM 709 O O . ASP A 1 84 ? -47.880 -8.947 69.009 1.00 97.44 84 ASP A O 1
ATOM 713 N N . ILE A 1 85 ? -47.579 -10.040 70.949 1.00 97.19 85 ILE A N 1
ATOM 714 C CA . ILE A 1 85 ? -46.140 -10.264 70.743 1.00 97.19 85 ILE A CA 1
ATOM 715 C C . ILE A 1 85 ? -45.925 -11.196 69.552 1.00 97.19 85 ILE A C 1
ATOM 717 O O . ILE A 1 85 ? -45.153 -10.863 68.656 1.00 97.19 85 ILE A O 1
ATOM 721 N N . SER A 1 86 ? -46.644 -12.321 69.499 1.00 97.38 86 SER A N 1
ATOM 722 C CA . SER A 1 86 ? -46.540 -13.272 68.390 1.00 97.38 86 SER A CA 1
ATOM 723 C C . SER A 1 86 ? -46.899 -12.626 67.052 1.00 97.38 86 SER A C 1
ATOM 725 O O . SER A 1 86 ? -46.235 -12.878 66.047 1.00 97.38 86 SER A O 1
ATOM 727 N N . PHE A 1 87 ? -47.933 -11.783 67.027 1.00 97.75 87 PHE A N 1
ATOM 728 C CA . PHE A 1 87 ? -48.335 -11.049 65.835 1.00 97.75 87 PHE A CA 1
ATOM 729 C C . PHE A 1 87 ? -47.251 -10.057 65.400 1.00 97.75 87 PHE A C 1
ATOM 731 O O . PHE A 1 87 ? -46.858 -10.054 64.234 1.00 97.75 87 PHE A O 1
ATOM 738 N N . LYS A 1 88 ? -46.713 -9.255 66.327 1.00 97.31 88 LYS A N 1
ATOM 739 C CA . LYS A 1 88 ? -45.628 -8.307 66.027 1.00 97.31 88 LYS A CA 1
ATOM 740 C C . LYS A 1 88 ? -44.365 -9.004 65.539 1.00 97.31 88 LYS A C 1
ATOM 742 O O . LYS A 1 88 ? -43.775 -8.546 64.565 1.00 97.31 88 LYS A O 1
ATOM 747 N N . ASP A 1 89 ? -43.982 -10.119 66.154 1.00 97.50 89 ASP A N 1
ATOM 748 C CA . ASP A 1 89 ? -42.838 -10.915 65.707 1.00 97.50 89 ASP A CA 1
ATOM 749 C C . ASP A 1 89 ? -43.043 -11.422 64.277 1.00 97.50 89 ASP A C 1
ATOM 751 O O . ASP A 1 89 ? -42.136 -11.329 63.448 1.00 97.50 89 ASP A O 1
ATOM 755 N N . GLN A 1 90 ? -44.247 -11.898 63.949 1.00 97.44 90 GLN A N 1
ATOM 756 C CA . GLN A 1 90 ? -44.567 -12.365 62.603 1.00 97.44 90 GLN A CA 1
ATOM 757 C C . GLN A 1 90 ? -44.547 -11.224 61.574 1.00 97.44 90 GLN A C 1
ATOM 759 O O . GLN A 1 90 ? -44.000 -11.395 60.482 1.00 97.44 90 GLN A O 1
ATOM 764 N N . VAL A 1 91 ? -45.079 -10.049 61.927 1.00 97.56 91 VAL A N 1
ATOM 765 C CA . VAL A 1 91 ? -45.037 -8.850 61.075 1.00 97.56 91 VAL A CA 1
ATOM 766 C C . VAL A 1 91 ? -43.595 -8.404 60.841 1.00 97.56 91 VAL A C 1
ATOM 768 O O . VAL A 1 91 ? -43.191 -8.257 59.689 1.00 97.56 91 VAL A O 1
ATOM 771 N N . TYR A 1 92 ? -42.781 -8.273 61.891 1.00 96.69 92 TYR A N 1
ATOM 772 C CA . TYR A 1 92 ? -41.385 -7.856 61.743 1.00 96.69 92 TYR A CA 1
ATOM 773 C C . TYR A 1 92 ? -40.549 -8.862 60.957 1.00 96.69 92 TYR A C 1
ATOM 775 O O . TYR A 1 92 ? -39.698 -8.459 60.165 1.00 96.69 92 TYR A O 1
ATOM 783 N N . GLN A 1 93 ? -40.792 -10.166 61.123 1.00 96.62 93 GLN A N 1
ATOM 784 C CA . GLN A 1 93 ? -40.147 -11.171 60.281 1.00 96.62 93 GLN A CA 1
ATOM 785 C C . GLN A 1 93 ? -40.558 -11.029 58.813 1.00 96.62 93 GLN A C 1
ATOM 787 O O . GLN A 1 93 ? -39.690 -11.094 57.941 1.00 96.62 93 GLN A O 1
ATOM 792 N N . SER A 1 94 ? -41.841 -10.785 58.534 1.00 95.94 94 SER A N 1
ATOM 793 C CA . SER A 1 94 ? -42.325 -10.533 57.173 1.00 95.94 94 SER A CA 1
ATOM 794 C C . SER A 1 94 ? -41.665 -9.295 56.559 1.00 95.94 94 SER A C 1
ATOM 796 O O . SER A 1 94 ? -41.101 -9.383 55.470 1.00 95.94 94 SER A O 1
ATOM 798 N N . GLU A 1 95 ? -41.647 -8.166 57.272 1.00 95.62 95 GLU A N 1
ATOM 799 C CA . GLU A 1 95 ? -41.017 -6.918 56.815 1.00 95.62 95 GLU A CA 1
ATOM 800 C C . GLU A 1 95 ? -39.505 -7.080 56.584 1.00 95.62 95 GLU A C 1
ATOM 802 O O . GLU A 1 95 ? -38.952 -6.550 55.615 1.00 95.62 95 GLU A O 1
ATOM 807 N N . LEU A 1 96 ? -38.814 -7.847 57.435 1.00 95.69 96 LEU A N 1
ATOM 808 C CA . LEU A 1 96 ? -37.394 -8.171 57.263 1.00 95.69 96 LEU A CA 1
ATOM 809 C C . LEU A 1 96 ? -37.141 -8.983 55.992 1.00 95.69 96 LEU A C 1
ATOM 811 O O . LEU A 1 96 ? -36.183 -8.701 55.266 1.00 95.69 96 LEU A O 1
ATOM 815 N N . VAL A 1 97 ? -37.970 -9.994 55.728 1.00 96.06 97 VAL A N 1
ATOM 816 C CA . VAL A 1 97 ? -37.868 -10.823 54.521 1.00 96.06 97 VAL A CA 1
ATOM 817 C C . VAL A 1 97 ? -38.178 -9.994 53.277 1.00 96.06 97 VAL A C 1
ATOM 819 O O . VAL A 1 97 ? -37.420 -10.057 52.307 1.00 96.06 97 VAL A O 1
ATOM 822 N N . GLU A 1 98 ? -39.219 -9.166 53.309 1.00 95.38 98 GLU A N 1
ATOM 823 C CA . GLU A 1 98 ? -39.574 -8.262 52.212 1.00 95.38 98 GLU A CA 1
ATOM 824 C C . GLU A 1 98 ? -38.450 -7.253 51.928 1.00 95.38 98 GLU A C 1
ATOM 826 O O . GLU A 1 98 ? -37.997 -7.105 50.794 1.00 95.38 98 GLU A O 1
ATOM 831 N N . THR A 1 99 ? -37.904 -6.617 52.966 1.00 94.88 99 THR A N 1
ATOM 832 C CA . THR A 1 99 ? -36.807 -5.651 52.806 1.00 94.88 99 THR A CA 1
ATOM 833 C C . THR A 1 99 ? -35.546 -6.322 52.256 1.00 94.88 99 THR A C 1
ATOM 835 O O . THR A 1 99 ? -34.859 -5.753 51.404 1.00 94.88 99 THR A O 1
ATOM 838 N N . ARG A 1 100 ? -35.224 -7.540 52.715 1.00 93.56 100 ARG A N 1
ATOM 839 C CA . ARG A 1 100 ? -34.084 -8.315 52.196 1.00 93.56 100 ARG A CA 1
ATOM 840 C C . ARG A 1 100 ? -34.283 -8.712 50.741 1.00 93.56 100 ARG A C 1
ATOM 842 O O . ARG A 1 100 ? -33.368 -8.516 49.950 1.00 93.56 100 ARG A O 1
ATOM 849 N N . THR A 1 101 ? -35.451 -9.241 50.389 1.00 94.00 101 THR A N 1
ATOM 850 C CA . THR A 1 101 ? -35.754 -9.658 49.012 1.00 94.00 101 THR A CA 1
ATOM 851 C C . THR A 1 101 ? -35.742 -8.469 48.060 1.00 94.00 101 THR A C 1
ATOM 853 O O . THR A 1 101 ? -35.087 -8.545 47.025 1.00 94.00 101 THR A O 1
ATOM 856 N N . ARG A 1 102 ? -36.339 -7.334 48.439 1.00 92.56 102 ARG A N 1
ATOM 857 C CA . ARG A 1 102 ? -36.294 -6.106 47.635 1.00 92.56 102 ARG A CA 1
ATOM 858 C C . ARG A 1 102 ? -34.866 -5.612 47.398 1.00 92.56 102 ARG A C 1
ATOM 860 O O . ARG A 1 102 ? -34.506 -5.339 46.258 1.00 92.56 102 ARG A O 1
ATOM 867 N N . ARG A 1 103 ? -34.027 -5.565 48.442 1.00 90.38 103 ARG A N 1
ATOM 868 C CA . ARG A 1 103 ? -32.605 -5.202 48.286 1.00 90.38 103 ARG A CA 1
ATOM 869 C C . ARG A 1 103 ? -31.840 -6.202 47.423 1.00 90.38 103 ARG A C 1
ATOM 871 O O . ARG A 1 103 ? -31.015 -5.787 46.622 1.00 90.38 103 ARG A O 1
ATOM 878 N N . GLN A 1 104 ? -32.095 -7.502 47.578 1.00 91.06 104 GLN A N 1
ATOM 879 C CA . GLN A 1 104 ? -31.463 -8.544 46.765 1.00 91.06 104 GLN A CA 1
ATOM 880 C C . GLN A 1 104 ? -31.792 -8.353 45.278 1.00 91.06 104 GLN A C 1
ATOM 882 O O . GLN A 1 104 ? -30.891 -8.428 44.447 1.00 91.06 104 GLN A O 1
ATOM 887 N N . VAL A 1 105 ? -33.061 -8.074 44.959 1.00 88.19 105 VAL A N 1
ATOM 888 C CA . VAL A 1 105 ? -33.517 -7.801 43.590 1.00 88.19 105 VAL A CA 1
ATOM 889 C C . VAL A 1 105 ? -32.850 -6.539 43.050 1.00 88.19 105 VAL A C 1
ATOM 891 O O . VAL A 1 105 ? -32.203 -6.621 42.011 1.00 88.19 105 VAL A O 1
ATOM 894 N N . GLU A 1 106 ? -32.895 -5.422 43.784 1.00 88.50 106 GLU A N 1
ATOM 895 C CA . GLU A 1 106 ? -32.248 -4.164 43.375 1.00 88.50 106 GLU A CA 1
ATOM 896 C C . GLU A 1 106 ? -30.745 -4.349 43.103 1.00 88.50 106 GLU A C 1
ATOM 898 O O . GLU A 1 106 ? -30.251 -3.892 42.076 1.00 88.50 106 GLU A O 1
ATOM 903 N N . ILE A 1 107 ? -30.020 -5.067 43.970 1.00 85.88 107 ILE A N 1
ATOM 904 C CA . ILE A 1 107 ? -28.593 -5.365 43.761 1.00 85.88 107 ILE A CA 1
ATOM 905 C C . ILE A 1 107 ? -28.402 -6.216 42.502 1.00 85.88 107 ILE A C 1
ATOM 907 O O . ILE A 1 107 ? -27.577 -5.873 41.662 1.00 85.88 107 ILE A O 1
ATOM 911 N N . SER A 1 108 ? -29.183 -7.288 42.333 1.00 86.94 108 SER A N 1
ATOM 912 C CA . SER A 1 108 ? -29.055 -8.173 41.168 1.00 86.94 108 SER A CA 1
ATOM 913 C C . SER A 1 108 ? -29.386 -7.480 39.843 1.00 86.94 108 SER A C 1
ATOM 915 O O . SER A 1 108 ? -28.732 -7.735 38.835 1.00 86.94 108 SER A O 1
ATOM 917 N N . GLU A 1 109 ? -30.360 -6.568 39.839 1.00 86.44 109 GLU A N 1
ATOM 918 C CA . GLU A 1 109 ? -30.723 -5.779 38.663 1.00 86.44 109 GLU A CA 1
ATOM 919 C C . GLU A 1 109 ? -29.653 -4.737 38.336 1.00 86.44 109 GLU A C 1
ATOM 921 O O . GLU A 1 109 ? -29.322 -4.544 37.166 1.00 86.44 109 GLU A O 1
ATOM 926 N N . ILE A 1 110 ? -29.091 -4.068 39.348 1.00 84.94 110 ILE A N 1
ATOM 927 C CA . ILE A 1 110 ? -27.995 -3.111 39.160 1.00 84.94 110 ILE A CA 1
ATOM 928 C C . ILE A 1 110 ? -26.752 -3.830 38.631 1.00 84.94 110 ILE A C 1
ATOM 930 O O . ILE A 1 110 ? -26.178 -3.377 37.640 1.00 84.94 110 ILE A O 1
ATOM 934 N N . ASP A 1 111 ? -26.375 -4.960 39.233 1.00 86.25 111 ASP A N 1
ATOM 935 C CA . ASP A 1 111 ? -25.234 -5.769 38.796 1.00 86.25 111 ASP A CA 1
ATOM 936 C C . ASP A 1 111 ? -25.448 -6.312 37.377 1.00 86.25 111 ASP A C 1
ATOM 938 O O . ASP A 1 111 ? -24.539 -6.239 36.549 1.00 86.25 111 ASP A O 1
ATOM 942 N N . GLY A 1 112 ? -26.660 -6.780 37.055 1.00 87.81 112 GLY A N 1
ATOM 943 C CA . GLY A 1 112 ? -27.022 -7.238 35.712 1.00 87.81 112 GLY A CA 1
ATOM 944 C C . GLY A 1 112 ? -26.915 -6.130 34.662 1.00 87.81 112 GLY A C 1
ATOM 945 O O . GLY A 1 112 ? -26.246 -6.300 33.644 1.00 87.81 112 GLY A O 1
ATOM 946 N N . ARG A 1 113 ? -27.488 -4.949 34.931 1.00 88.31 113 ARG A N 1
ATOM 947 C CA . ARG A 1 113 ? -27.399 -3.7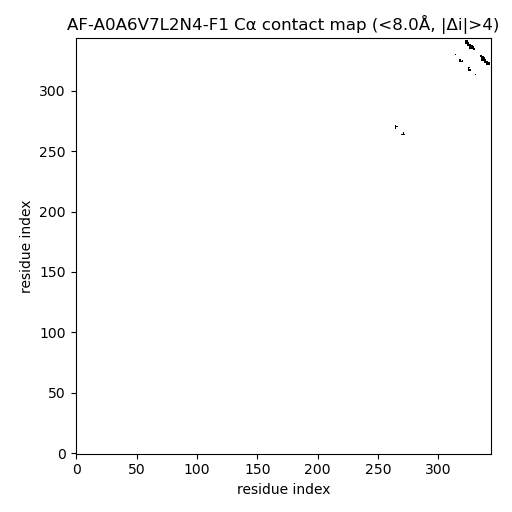88 34.023 1.00 88.31 113 ARG A CA 1
ATOM 948 C C . ARG A 1 113 ? -25.968 -3.295 33.863 1.00 88.31 113 ARG A C 1
ATOM 950 O O . ARG A 1 113 ? -25.591 -2.846 32.782 1.00 88.31 113 ARG A O 1
ATOM 957 N N . LEU A 1 114 ? -25.175 -3.341 34.930 1.00 89.81 114 LEU A N 1
ATOM 958 C CA . LEU A 1 114 ? -23.775 -2.948 34.886 1.00 89.81 114 LEU A CA 1
ATOM 959 C C . LEU A 1 114 ? -22.956 -3.940 34.046 1.00 89.81 114 LEU A C 1
ATOM 961 O O . LEU A 1 114 ? -22.156 -3.507 33.216 1.00 89.81 114 LEU A O 1
ATOM 965 N N . ALA A 1 115 ? -23.196 -5.245 34.202 1.00 91.62 115 ALA A N 1
ATOM 966 C CA . ALA A 1 115 ? -22.578 -6.286 33.385 1.00 91.62 115 ALA A CA 1
ATOM 967 C C . ALA A 1 115 ? -22.924 -6.123 31.894 1.00 91.62 115 ALA A C 1
ATOM 969 O O . ALA A 1 115 ? -22.010 -6.071 31.073 1.00 91.62 115 ALA A O 1
ATOM 970 N N . GLU A 1 116 ? -24.202 -5.928 31.551 1.00 92.56 116 GLU A N 1
ATOM 971 C CA . GLU A 1 116 ? -24.641 -5.670 30.169 1.00 92.56 116 GLU A CA 1
ATOM 972 C C . GLU A 1 116 ? -23.987 -4.413 29.578 1.00 92.56 116 GLU A C 1
ATOM 974 O O . GLU A 1 116 ? -23.554 -4.411 28.426 1.00 92.56 116 GLU A O 1
ATOM 979 N N . GLN A 1 117 ? -23.862 -3.332 30.356 1.00 94.31 117 GLN A N 1
ATOM 980 C CA . GLN A 1 117 ? -23.185 -2.116 29.897 1.00 94.31 117 GLN A CA 1
ATOM 981 C C . GLN A 1 117 ? -21.691 -2.333 29.646 1.00 94.31 117 GLN A C 1
ATOM 983 O O . GLN A 1 117 ? -21.145 -1.770 28.693 1.00 94.31 117 GLN A O 1
ATOM 988 N N . TYR A 1 118 ? -21.012 -3.104 30.498 1.00 94.06 118 TYR A N 1
ATOM 989 C CA . TYR A 1 118 ? -19.607 -3.446 30.286 1.00 94.06 118 TYR A CA 1
ATOM 990 C C . TYR A 1 118 ? -19.428 -4.345 29.066 1.00 94.06 118 TYR A C 1
ATOM 992 O O . TYR A 1 118 ? -18.525 -4.092 28.269 1.00 94.06 118 TYR A O 1
ATOM 1000 N N . GLU A 1 119 ? -20.299 -5.334 28.882 1.00 95.38 119 GLU A N 1
ATOM 1001 C CA . GLU A 1 119 ? -20.292 -6.207 27.710 1.00 95.38 119 GLU A CA 1
ATOM 1002 C C . GLU A 1 119 ? -20.546 -5.412 26.423 1.00 95.38 119 GLU A C 1
ATOM 1004 O O . GLU A 1 119 ? -19.771 -5.521 25.474 1.00 95.38 119 GLU A O 1
ATOM 1009 N N . ALA A 1 120 ? -21.533 -4.511 26.419 1.00 95.88 120 ALA A N 1
ATOM 1010 C CA . ALA A 1 120 ? -21.817 -3.634 25.285 1.00 95.88 120 ALA A CA 1
ATOM 1011 C C . ALA A 1 120 ? -20.636 -2.704 24.953 1.00 95.88 120 ALA A C 1
ATOM 1013 O O . ALA A 1 120 ? -20.262 -2.574 23.787 1.00 95.88 120 ALA A O 1
ATOM 1014 N N . LYS A 1 121 ? -19.996 -2.090 25.960 1.00 96.62 121 LYS A N 1
ATOM 1015 C CA . LYS A 1 121 ? -18.793 -1.255 25.759 1.00 96.62 121 LYS A CA 1
ATOM 1016 C C . LYS A 1 121 ? -17.598 -2.065 25.260 1.00 96.62 121 LYS A C 1
ATOM 1018 O O . LYS A 1 121 ? -16.822 -1.582 24.435 1.00 96.62 121 LYS A O 1
ATOM 1023 N N . LEU A 1 122 ? -17.433 -3.294 25.744 1.00 95.94 122 LEU A N 1
ATOM 1024 C CA . LEU A 1 122 ? -16.387 -4.191 25.269 1.00 95.94 122 LEU A CA 1
ATOM 1025 C C . LEU A 1 122 ? -16.639 -4.585 23.810 1.00 95.94 122 LEU A C 1
ATOM 1027 O O . LEU A 1 122 ? -15.729 -4.499 22.992 1.00 95.94 122 LEU A O 1
ATOM 1031 N N . GLN A 1 123 ? -17.874 -4.944 23.464 1.00 97.38 123 GLN A N 1
ATOM 1032 C CA . GLN A 1 123 ? -18.257 -5.273 22.095 1.00 97.38 123 GLN A CA 1
ATOM 1033 C C . GLN A 1 123 ? -18.071 -4.076 21.157 1.00 97.38 123 GLN A C 1
ATOM 1035 O O . GLN A 1 123 ? -17.525 -4.242 20.068 1.00 97.38 123 GLN A O 1
ATOM 1040 N N . GLN A 1 124 ? -18.450 -2.872 21.593 1.00 97.88 124 GLN A N 1
ATOM 1041 C CA . GLN A 1 124 ? -18.226 -1.642 20.839 1.00 97.88 124 GLN A CA 1
ATOM 1042 C C . GLN A 1 124 ? -16.730 -1.379 20.622 1.00 97.88 124 GLN A C 1
ATOM 1044 O O . GLN A 1 124 ? -16.321 -1.158 19.487 1.00 97.88 124 GLN A O 1
ATOM 1049 N N . SER A 1 125 ? -15.899 -1.455 21.666 1.00 97.44 125 SER A N 1
ATOM 1050 C CA . SER A 1 125 ? -14.456 -1.201 21.523 1.00 97.44 125 SER A CA 1
ATOM 1051 C C . SER A 1 125 ? -13.755 -2.247 20.649 1.00 97.44 125 SER A C 1
ATOM 1053 O O . SER A 1 125 ? -12.881 -1.904 19.855 1.00 97.44 125 SER A O 1
ATOM 1055 N N . LEU A 1 126 ? -14.173 -3.517 20.720 1.00 97.69 126 LEU A N 1
ATOM 1056 C CA . LEU A 1 126 ? -13.700 -4.567 19.815 1.00 97.69 126 LEU A CA 1
ATOM 1057 C C . LEU A 1 126 ? -14.134 -4.325 18.365 1.00 97.69 126 LEU A C 1
ATOM 1059 O O . LEU A 1 126 ? -13.352 -4.598 17.454 1.00 97.69 126 LEU A O 1
ATOM 1063 N N . GLN A 1 127 ? -15.351 -3.824 18.141 1.00 98.06 127 GLN A N 1
ATOM 1064 C CA . GLN A 1 127 ? -15.823 -3.473 16.804 1.00 98.06 127 GLN A CA 1
ATOM 1065 C C . GLN A 1 127 ? -15.051 -2.275 16.242 1.00 98.06 127 GLN A C 1
ATOM 1067 O O . GLN A 1 127 ? -14.550 -2.359 15.127 1.00 98.06 127 GLN A O 1
ATOM 1072 N N . GLU A 1 128 ? -14.857 -1.217 17.030 1.00 98.00 128 GLU A N 1
ATOM 1073 C CA . GLU A 1 128 ? -14.052 -0.054 16.635 1.00 98.00 128 GLU A CA 1
ATOM 1074 C C . GLU A 1 128 ? -12.609 -0.455 16.294 1.00 98.00 128 GLU A C 1
ATOM 1076 O O . GLU A 1 128 ? -12.053 0.010 15.298 1.00 98.00 128 GLU A O 1
ATOM 1081 N N . LEU A 1 129 ? -12.006 -1.362 17.073 1.00 98.00 129 LEU A N 1
ATOM 1082 C CA . LEU A 1 129 ? -10.669 -1.889 16.790 1.00 98.00 129 LEU A CA 1
ATOM 1083 C C . LEU A 1 129 ? -10.637 -2.667 15.465 1.00 98.00 129 LEU A C 1
ATOM 1085 O O . LEU A 1 129 ? -9.710 -2.495 14.673 1.00 98.00 129 LEU A O 1
ATOM 1089 N N . ARG A 1 130 ? -11.647 -3.508 15.200 1.00 97.88 130 ARG A N 1
ATOM 1090 C CA . ARG A 1 130 ? -11.776 -4.223 13.918 1.00 97.88 130 ARG A CA 1
ATOM 1091 C C . ARG A 1 130 ? -11.921 -3.254 12.754 1.00 97.88 130 ARG A C 1
ATOM 1093 O O . ARG A 1 130 ? -11.180 -3.387 11.787 1.00 97.88 130 ARG A O 1
ATOM 1100 N N . ASP A 1 131 ? -12.796 -2.262 12.872 1.00 98.19 131 ASP A N 1
ATOM 1101 C CA . ASP A 1 131 ? -13.042 -1.275 11.822 1.00 98.19 131 ASP A CA 1
ATOM 1102 C C . ASP A 1 131 ? -11.770 -0.467 11.508 1.00 98.19 131 ASP A C 1
ATOM 1104 O O . ASP A 1 131 ? -11.460 -0.224 10.340 1.00 98.19 131 ASP A O 1
ATOM 1108 N N . GLN A 1 132 ? -10.983 -0.107 12.531 1.00 98.12 132 GLN A N 1
ATOM 1109 C CA . GLN A 1 132 ? -9.682 0.549 12.354 1.00 98.12 132 GLN A CA 1
ATOM 1110 C C . GLN A 1 132 ? -8.685 -0.340 11.603 1.00 98.12 132 GLN A C 1
ATOM 1112 O O . GLN A 1 132 ? -8.052 0.122 10.650 1.00 98.12 132 GLN A O 1
ATOM 1117 N N . TYR A 1 133 ? -8.559 -1.614 11.990 1.00 98.06 133 TYR A N 1
ATOM 1118 C CA . TYR A 1 133 ? -7.676 -2.550 11.292 1.00 98.06 133 TYR A CA 1
ATOM 1119 C C . TYR A 1 133 ? -8.131 -2.803 9.856 1.00 98.06 133 TYR A C 1
ATOM 1121 O O . TYR A 1 133 ? -7.305 -2.797 8.947 1.00 98.06 133 TYR A O 1
ATOM 1129 N N . GLU A 1 134 ? -9.427 -2.984 9.618 1.00 97.75 134 GLU A N 1
ATOM 1130 C CA . GLU A 1 134 ? -9.967 -3.160 8.271 1.00 97.75 134 GLU A CA 1
ATOM 1131 C C . GLU A 1 134 ? -9.741 -1.921 7.403 1.00 97.75 134 GLU A C 1
ATOM 1133 O O . GLU A 1 134 ? -9.341 -2.054 6.245 1.00 97.75 134 GLU A O 1
ATOM 1138 N N . ALA A 1 135 ? -9.935 -0.717 7.949 1.00 98.25 135 ALA A N 1
ATOM 1139 C CA . ALA A 1 135 ? -9.649 0.530 7.248 1.00 98.25 135 ALA A CA 1
ATOM 1140 C C . ALA A 1 135 ? -8.158 0.660 6.908 1.00 98.25 135 ALA A C 1
ATOM 1142 O O . ALA A 1 135 ? -7.821 0.985 5.770 1.00 98.25 135 ALA A O 1
ATOM 1143 N N . GLN A 1 136 ? -7.264 0.347 7.851 1.00 98.06 136 GLN A N 1
ATOM 1144 C CA . GLN A 1 136 ? -5.821 0.375 7.618 1.00 98.06 136 GLN A CA 1
ATOM 1145 C C . GLN A 1 136 ? -5.391 -0.669 6.578 1.00 98.06 136 GLN A C 1
ATOM 1147 O O . GLN A 1 136 ? -4.584 -0.373 5.700 1.00 98.06 136 GLN A O 1
ATOM 1152 N N . MET A 1 137 ? -5.939 -1.884 6.641 1.00 97.38 137 MET A N 1
ATOM 1153 C CA . MET A 1 137 ? -5.662 -2.936 5.662 1.00 97.38 137 MET A CA 1
ATOM 1154 C C . MET A 1 137 ? -6.180 -2.567 4.271 1.00 97.38 137 MET A C 1
ATOM 1156 O O . MET A 1 137 ? -5.489 -2.817 3.284 1.00 97.38 137 MET A O 1
ATOM 1160 N N . ARG A 1 138 ? -7.360 -1.941 4.183 1.00 98.25 138 ARG A N 1
ATOM 1161 C CA . ARG A 1 138 ? -7.915 -1.427 2.926 1.00 98.25 138 ARG A CA 1
ATOM 1162 C C . ARG A 1 138 ? -7.033 -0.322 2.345 1.00 98.25 138 ARG A C 1
ATOM 1164 O O . ARG A 1 138 ? -6.646 -0.430 1.189 1.00 98.25 138 ARG A O 1
ATOM 1171 N N . ALA A 1 139 ? -6.638 0.658 3.157 1.00 98.25 139 ALA A N 1
ATOM 117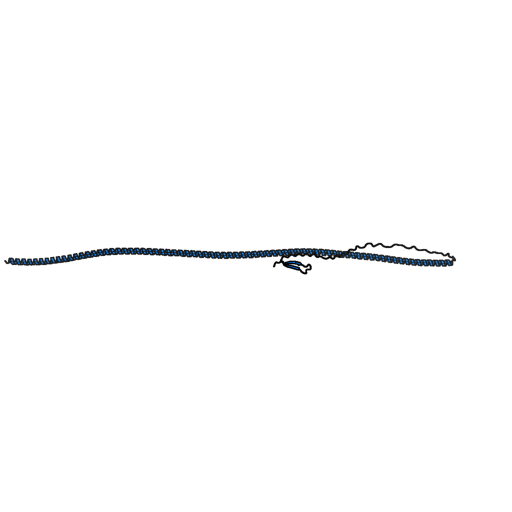2 C CA . ALA A 1 139 ? -5.750 1.742 2.738 1.00 98.25 139 ALA A CA 1
ATOM 1173 C C . ALA A 1 139 ? -4.381 1.220 2.266 1.00 98.25 139 ALA A C 1
ATOM 1175 O O . ALA A 1 139 ? -3.926 1.585 1.188 1.00 98.25 139 ALA A O 1
ATOM 1176 N N . ASN A 1 140 ? -3.762 0.299 3.016 1.00 98.06 140 ASN A N 1
ATOM 1177 C CA . ASN A 1 140 ? -2.512 -0.350 2.604 1.00 98.06 140 ASN A CA 1
ATOM 1178 C C . ASN A 1 140 ? -2.671 -1.097 1.275 1.00 98.06 140 ASN A C 1
ATOM 1180 O O . ASN A 1 140 ? -1.786 -1.054 0.423 1.00 98.06 140 ASN A O 1
ATOM 1184 N N . ARG A 1 141 ? -3.790 -1.803 1.086 1.00 98.12 141 ARG A N 1
ATOM 1185 C CA . ARG A 1 141 ? -4.061 -2.520 -0.159 1.00 98.12 141 ARG A CA 1
ATOM 1186 C C . ARG A 1 141 ? -4.203 -1.559 -1.338 1.00 98.12 141 ARG A C 1
ATOM 1188 O O . ARG A 1 141 ? -3.578 -1.798 -2.365 1.00 98.12 141 ARG A O 1
ATOM 1195 N N . GLU A 1 142 ? -4.975 -0.489 -1.180 1.00 98.31 142 GLU A N 1
ATOM 1196 C CA . GLU A 1 142 ? -5.147 0.551 -2.200 1.00 98.31 142 GLU A CA 1
ATOM 1197 C C . GLU A 1 142 ? -3.814 1.232 -2.540 1.00 98.31 142 GLU A C 1
ATOM 1199 O O . GLU A 1 142 ? -3.499 1.418 -3.714 1.00 98.31 142 GLU A O 1
ATOM 1204 N N . GLU A 1 143 ? -2.987 1.539 -1.538 1.00 98.25 143 GLU A N 1
ATOM 1205 C CA . GLU A 1 143 ? -1.660 2.126 -1.743 1.00 98.25 143 GLU A CA 1
ATOM 1206 C C . GLU A 1 143 ? -0.737 1.183 -2.527 1.00 98.25 143 GLU A C 1
ATOM 1208 O O . GLU A 1 143 ? -0.074 1.603 -3.479 1.00 98.25 143 GLU A O 1
ATOM 1213 N N . ILE A 1 144 ? -0.731 -0.108 -2.180 1.00 97.88 144 ILE A N 1
ATOM 1214 C CA . ILE A 1 144 ? 0.039 -1.132 -2.891 1.00 97.88 144 ILE A CA 1
ATOM 1215 C C . ILE A 1 144 ? -0.457 -1.283 -4.335 1.00 97.88 144 ILE A C 1
ATOM 1217 O O . ILE A 1 144 ? 0.358 -1.319 -5.261 1.00 97.88 144 ILE A O 1
ATOM 1221 N N . GLU A 1 145 ? -1.772 -1.361 -4.545 1.00 97.81 145 GLU A N 1
ATOM 1222 C CA . GLU A 1 145 ? -2.376 -1.457 -5.878 1.00 97.81 145 GLU A CA 1
ATOM 1223 C C . GLU A 1 145 ? -1.996 -0.241 -6.737 1.00 97.81 145 GLU A C 1
ATOM 1225 O O . GLU A 1 145 ? -1.503 -0.411 -7.854 1.00 97.81 145 GLU A O 1
ATOM 1230 N N . LEU A 1 146 ? -2.101 0.972 -6.189 1.00 98.31 146 LEU A N 1
ATOM 1231 C CA . LEU A 1 146 ? -1.757 2.218 -6.874 1.00 98.31 146 LEU A CA 1
ATOM 1232 C C . LEU A 1 146 ? -0.253 2.312 -7.182 1.00 98.31 146 LEU A C 1
ATOM 1234 O O . LEU A 1 146 ? 0.141 2.759 -8.265 1.00 98.31 146 LEU A O 1
ATOM 1238 N N . LEU A 1 147 ? 0.608 1.850 -6.270 1.00 98.25 147 LEU A N 1
ATOM 1239 C CA . LEU A 1 147 ? 2.053 1.773 -6.486 1.00 98.25 147 LEU A CA 1
ATOM 1240 C C . LEU A 1 147 ? 2.383 0.834 -7.649 1.00 98.25 147 LEU A C 1
ATOM 1242 O O . LEU A 1 147 ? 3.147 1.211 -8.546 1.00 98.25 147 LEU A O 1
ATOM 1246 N N . TYR A 1 148 ? 1.804 -0.369 -7.667 1.00 98.00 148 TYR A N 1
ATOM 1247 C CA . TYR A 1 148 ? 2.035 -1.329 -8.746 1.00 98.00 148 TYR A CA 1
ATOM 1248 C C . TYR A 1 148 ? 1.451 -0.856 -10.072 1.00 98.00 148 TYR A C 1
ATOM 1250 O O . TYR A 1 148 ? 2.125 -0.964 -11.098 1.00 98.00 148 TYR A O 1
ATOM 1258 N N . GLU A 1 149 ? 0.258 -0.267 -10.069 1.00 98.25 149 GLU A N 1
ATOM 1259 C CA . GLU A 1 149 ? -0.350 0.297 -11.269 1.00 98.25 149 GLU A CA 1
ATOM 1260 C C . GLU A 1 149 ? 0.539 1.400 -11.863 1.00 98.25 149 GLU A C 1
ATOM 1262 O O . GLU A 1 149 ? 0.858 1.376 -13.056 1.00 98.25 149 GLU A O 1
ATOM 1267 N N . ASN A 1 150 ? 1.038 2.318 -11.031 1.00 98.31 150 ASN A N 1
ATOM 1268 C CA . ASN A 1 150 ? 1.980 3.350 -11.461 1.00 98.31 150 ASN A CA 1
ATOM 1269 C C . ASN A 1 150 ? 3.305 2.762 -11.953 1.00 98.31 150 ASN A C 1
ATOM 1271 O O . ASN A 1 150 ? 3.858 3.230 -12.954 1.00 98.31 150 ASN A O 1
ATOM 1275 N N . LYS A 1 151 ? 3.831 1.724 -11.295 1.00 98.25 151 LYS A N 1
ATOM 1276 C CA . LYS A 1 151 ? 5.062 1.057 -11.732 1.00 98.25 151 LYS A CA 1
ATOM 1277 C C . LYS A 1 151 ? 4.883 0.407 -13.103 1.00 98.25 151 LYS A C 1
ATOM 1279 O O . LYS A 1 151 ? 5.745 0.586 -13.964 1.00 98.25 151 LYS A O 1
ATOM 1284 N N . ILE A 1 152 ? 3.767 -0.285 -13.327 1.00 98.00 152 ILE A N 1
ATOM 1285 C CA . ILE A 1 152 ? 3.430 -0.921 -14.606 1.00 98.00 152 ILE A CA 1
ATOM 1286 C C . ILE A 1 152 ? 3.233 0.135 -15.694 1.00 98.00 152 ILE A C 1
ATOM 1288 O O . ILE A 1 152 ? 3.820 0.004 -16.770 1.00 98.00 152 ILE A O 1
ATOM 1292 N N . LYS A 1 153 ? 2.479 1.209 -15.425 1.00 98.06 153 LYS A N 1
ATOM 1293 C CA . LYS A 1 153 ? 2.288 2.325 -16.371 1.00 98.06 153 LYS A CA 1
ATOM 1294 C C . LYS A 1 153 ? 3.623 2.941 -16.787 1.00 98.06 153 LYS A C 1
ATOM 1296 O O . LYS A 1 153 ? 3.879 3.109 -17.980 1.00 98.06 153 LYS A O 1
ATOM 1301 N N . ASN A 1 154 ? 4.505 3.215 -15.825 1.00 97.75 154 ASN A N 1
ATOM 1302 C CA . ASN A 1 154 ? 5.832 3.763 -16.100 1.00 97.75 154 ASN A CA 1
ATOM 1303 C C . ASN A 1 154 ? 6.698 2.799 -16.920 1.00 97.75 154 ASN A C 1
ATOM 1305 O O . ASN A 1 154 ? 7.287 3.215 -17.917 1.00 97.75 154 ASN A O 1
ATOM 1309 N N . LEU A 1 155 ? 6.754 1.513 -16.554 1.00 97.38 155 LEU A N 1
ATOM 1310 C CA . LEU A 1 155 ? 7.512 0.507 -17.307 1.00 97.38 155 LEU A CA 1
ATOM 1311 C C . LEU A 1 155 ? 6.980 0.333 -18.732 1.00 97.38 155 LEU A C 1
ATOM 1313 O O . LEU A 1 155 ? 7.770 0.273 -19.669 1.00 97.38 155 LEU A O 1
ATOM 1317 N N . THR A 1 156 ? 5.660 0.322 -18.907 1.00 97.75 156 THR A N 1
ATOM 1318 C CA . THR A 1 156 ? 5.015 0.222 -20.224 1.00 97.75 156 THR A CA 1
ATOM 1319 C C . THR A 1 156 ? 5.351 1.438 -21.086 1.00 97.75 156 THR A C 1
ATOM 1321 O O . THR A 1 156 ? 5.772 1.282 -22.229 1.00 97.75 156 THR A O 1
ATOM 1324 N N . SER A 1 157 ? 5.262 2.649 -20.525 1.00 97.62 157 SER A N 1
ATOM 1325 C CA . SER A 1 157 ? 5.655 3.890 -21.209 1.00 97.62 157 SER A CA 1
ATOM 1326 C C . SER A 1 157 ? 7.137 3.883 -21.603 1.00 97.62 157 SER A C 1
ATOM 1328 O O . SER A 1 157 ? 7.486 4.224 -22.734 1.00 97.62 157 SER A O 1
ATOM 1330 N N . HIS A 1 158 ? 8.024 3.433 -20.708 1.00 96.94 158 HIS A N 1
ATOM 1331 C CA . HIS A 1 158 ? 9.448 3.280 -21.011 1.00 96.94 158 HIS A CA 1
ATOM 1332 C C . HIS A 1 158 ? 9.708 2.244 -22.107 1.00 96.94 158 HIS A C 1
ATOM 1334 O O . HIS A 1 158 ? 10.471 2.529 -23.029 1.00 96.94 158 HIS A O 1
ATOM 1340 N N . ALA A 1 159 ? 9.061 1.079 -22.049 1.00 96.88 159 ALA A N 1
ATOM 1341 C CA . ALA A 1 159 ? 9.180 0.044 -23.070 1.00 96.88 159 ALA A CA 1
ATOM 1342 C C . ALA A 1 159 ? 8.686 0.543 -24.434 1.00 96.88 159 ALA A C 1
ATOM 1344 O O . ALA A 1 159 ? 9.360 0.338 -25.441 1.00 96.88 159 ALA A O 1
ATOM 1345 N N . GLN A 1 160 ? 7.564 1.268 -24.469 1.00 96.81 160 GLN A N 1
ATOM 1346 C CA . GLN A 1 160 ? 7.010 1.838 -25.696 1.00 96.81 160 GLN A CA 1
ATOM 1347 C C . GLN A 1 160 ? 7.932 2.907 -26.298 1.00 96.81 160 GLN A C 1
ATOM 1349 O O . GLN A 1 160 ? 8.182 2.891 -27.502 1.00 96.81 160 GLN A O 1
ATOM 1354 N N . ARG A 1 161 ? 8.508 3.793 -25.471 1.00 95.94 161 ARG A N 1
ATOM 1355 C CA . ARG A 1 161 ? 9.518 4.770 -25.920 1.00 95.94 161 ARG A CA 1
ATOM 1356 C C . ARG A 1 161 ? 10.773 4.086 -26.453 1.00 95.94 161 ARG A C 1
ATOM 1358 O O . ARG A 1 161 ? 11.258 4.469 -27.512 1.00 95.94 161 ARG A O 1
ATOM 1365 N N . ASN A 1 162 ? 11.275 3.071 -25.751 1.00 96.56 162 ASN A N 1
ATOM 1366 C CA . ASN A 1 162 ? 12.461 2.329 -26.173 1.00 96.56 162 ASN A CA 1
ATOM 1367 C C . ASN A 1 162 ? 12.215 1.567 -27.484 1.00 96.56 162 ASN A C 1
ATOM 1369 O O . ASN A 1 162 ? 13.038 1.615 -28.391 1.00 96.56 162 ASN A O 1
ATOM 1373 N N . SER A 1 163 ? 11.049 0.931 -27.623 1.00 96.12 163 SER A N 1
ATOM 1374 C CA . SER A 1 163 ? 10.628 0.285 -28.869 1.00 96.12 163 SER A CA 1
ATOM 1375 C C . SER A 1 163 ? 10.506 1.289 -30.015 1.00 96.12 163 SER A C 1
ATOM 1377 O O . SER A 1 163 ? 10.931 0.991 -31.129 1.00 96.12 163 SER A O 1
ATOM 1379 N N . GLY A 1 164 ? 9.952 2.479 -29.758 1.00 95.81 164 GLY A N 1
ATOM 1380 C CA . GLY A 1 164 ? 9.871 3.556 -30.746 1.00 95.81 164 GLY A CA 1
ATOM 1381 C C . GLY A 1 164 ? 11.254 4.036 -31.191 1.00 95.81 164 GLY A C 1
ATOM 1382 O O . GLY A 1 164 ? 11.516 4.119 -32.387 1.00 95.81 164 GLY A O 1
ATOM 1383 N N . ALA A 1 165 ? 12.165 4.272 -30.244 1.00 96.00 165 ALA A N 1
ATOM 1384 C CA . ALA A 1 165 ? 13.544 4.664 -30.533 1.00 96.00 165 ALA A CA 1
ATOM 1385 C C . ALA A 1 165 ? 14.301 3.585 -31.326 1.00 96.00 165 ALA A C 1
ATOM 1387 O O . ALA A 1 165 ? 14.971 3.901 -32.306 1.00 96.00 165 ALA A O 1
ATOM 1388 N N . ALA A 1 166 ? 14.144 2.310 -30.958 1.00 95.94 166 ALA A N 1
ATOM 1389 C CA . ALA A 1 166 ? 14.728 1.193 -31.695 1.00 95.94 166 ALA A CA 1
ATOM 1390 C C . ALA A 1 166 ? 14.174 1.103 -33.127 1.00 95.94 166 ALA A C 1
ATOM 1392 O O . ALA A 1 166 ? 14.941 0.924 -34.069 1.00 95.94 166 ALA A O 1
ATOM 1393 N N . SER A 1 167 ? 12.861 1.281 -33.309 1.00 96.81 167 SER A N 1
ATOM 1394 C CA . SER A 1 167 ? 12.240 1.294 -34.639 1.00 96.81 167 SER A CA 1
ATOM 1395 C C . SER A 1 167 ? 12.759 2.440 -35.509 1.00 96.81 167 SER A C 1
ATOM 1397 O O . SER A 1 167 ? 13.016 2.225 -36.692 1.00 96.81 167 SER A O 1
ATOM 1399 N N . LEU A 1 168 ? 12.930 3.639 -34.940 1.00 97.12 168 LEU A N 1
ATOM 1400 C CA . LEU A 1 168 ? 13.500 4.786 -35.654 1.00 97.12 168 LEU A CA 1
ATOM 1401 C C . LEU A 1 168 ? 14.951 4.518 -36.066 1.00 97.12 168 LEU A C 1
ATOM 1403 O O . LEU A 1 168 ? 15.289 4.700 -37.231 1.00 97.12 168 LEU A O 1
ATOM 1407 N N . ALA A 1 169 ? 15.777 3.994 -35.156 1.00 96.25 169 ALA A N 1
ATOM 1408 C CA . ALA A 1 169 ? 17.167 3.649 -35.453 1.00 96.25 169 ALA A CA 1
ATOM 1409 C C . ALA A 1 169 ? 17.288 2.583 -36.560 1.00 96.25 169 ALA A C 1
ATOM 1411 O O . ALA A 1 169 ? 18.178 2.658 -37.407 1.00 96.25 169 ALA A O 1
ATOM 1412 N N . VAL A 1 170 ? 16.384 1.596 -36.587 1.00 97.25 170 VAL A N 1
ATOM 1413 C CA . VAL A 1 170 ? 16.338 0.586 -37.657 1.00 97.25 170 VAL A CA 1
ATOM 1414 C C . VAL A 1 170 ? 15.959 1.212 -39.001 1.00 97.25 170 VAL A C 1
ATOM 1416 O O . VAL A 1 170 ? 16.574 0.870 -40.013 1.00 97.25 170 VAL A O 1
ATOM 1419 N N . GLU A 1 171 ? 14.996 2.135 -39.036 1.00 97.19 171 GLU A N 1
ATOM 1420 C CA . GLU A 1 171 ? 14.618 2.808 -40.285 1.00 97.19 171 GLU A CA 1
ATOM 1421 C C . GLU A 1 171 ? 15.727 3.746 -40.784 1.00 97.19 171 GLU A C 1
ATOM 1423 O O . GLU A 1 171 ? 16.049 3.728 -41.971 1.00 97.19 171 GLU A O 1
ATOM 1428 N N . GLU A 1 172 ? 16.394 4.487 -39.895 1.00 97.31 172 GLU A N 1
ATOM 1429 C CA . GLU A 1 172 ? 17.578 5.289 -40.237 1.00 97.31 172 GLU A CA 1
ATOM 1430 C C . GLU A 1 172 ? 18.712 4.413 -40.796 1.00 97.31 172 GLU A C 1
ATOM 1432 O O . GLU A 1 172 ? 19.323 4.739 -41.820 1.00 97.31 172 GLU A O 1
ATOM 1437 N N . LEU A 1 173 ? 18.963 3.247 -40.191 1.00 97.44 173 LEU A N 1
ATOM 1438 C CA . LEU A 1 173 ? 19.930 2.277 -40.708 1.00 97.44 173 LEU A CA 1
ATOM 1439 C C . LEU A 1 173 ? 19.528 1.761 -42.100 1.00 97.44 173 LEU A C 1
ATOM 1441 O O . LEU A 1 173 ? 20.376 1.593 -42.977 1.00 97.44 173 LEU A O 1
ATOM 1445 N N . ARG A 1 174 ? 18.236 1.514 -42.330 1.00 97.69 174 ARG A N 1
ATOM 1446 C CA . ARG A 1 174 ? 17.719 1.066 -43.630 1.00 97.69 174 ARG A CA 1
ATOM 1447 C C . ARG A 1 174 ? 17.901 2.138 -44.705 1.00 97.69 174 ARG A C 1
ATOM 1449 O O . ARG A 1 174 ? 18.369 1.829 -45.801 1.00 97.69 174 ARG A O 1
ATOM 1456 N N . GLN A 1 175 ? 17.586 3.391 -44.382 1.00 97.38 175 GLN A N 1
ATOM 1457 C CA . GLN A 1 175 ? 17.753 4.531 -45.285 1.00 97.38 175 GLN A CA 1
ATOM 1458 C C . GLN A 1 175 ? 19.224 4.785 -45.618 1.00 97.38 175 GLN A C 1
ATOM 1460 O O . GLN A 1 175 ? 19.572 4.970 -46.784 1.00 97.38 175 GLN A O 1
ATOM 1465 N N . THR A 1 176 ? 20.107 4.750 -44.618 1.00 97.12 176 THR A N 1
ATOM 1466 C CA . THR A 1 176 ? 21.551 4.933 -44.828 1.00 97.12 176 THR A CA 1
ATOM 1467 C C . THR A 1 176 ? 22.156 3.808 -45.663 1.00 97.12 176 THR A C 1
ATOM 1469 O O . THR A 1 176 ? 22.938 4.099 -46.567 1.00 97.12 176 THR A O 1
ATOM 1472 N N . ARG A 1 177 ? 21.750 2.547 -45.447 1.00 97.62 177 ARG A N 1
ATOM 1473 C CA . ARG A 1 177 ? 22.137 1.414 -46.308 1.00 97.62 177 ARG A CA 1
ATOM 1474 C C . ARG A 1 177 ? 21.680 1.610 -47.750 1.00 97.62 177 ARG A C 1
ATOM 1476 O O . ARG A 1 177 ? 22.509 1.563 -48.648 1.00 97.62 177 ARG A O 1
ATOM 1483 N N . SER A 1 178 ? 20.407 1.939 -47.972 1.00 97.88 178 SER A N 1
ATOM 1484 C CA . SER A 1 178 ? 19.884 2.197 -49.322 1.00 97.88 178 SER A CA 1
ATOM 1485 C C . SER A 1 178 ? 20.607 3.358 -50.020 1.00 97.88 178 SER A C 1
ATOM 1487 O O . SER A 1 178 ? 20.909 3.281 -51.215 1.00 97.88 178 SER A O 1
ATOM 1489 N N . ARG A 1 179 ? 20.948 4.420 -49.277 1.00 98.06 179 ARG A N 1
ATOM 1490 C CA . ARG A 1 179 ? 21.758 5.530 -49.792 1.00 98.06 179 ARG A CA 1
ATOM 1491 C C . ARG A 1 179 ? 23.174 5.077 -50.147 1.00 98.06 179 ARG A C 1
ATOM 1493 O O . ARG A 1 179 ? 23.690 5.498 -51.178 1.00 98.06 179 ARG A O 1
ATOM 1500 N N . ASN A 1 180 ? 23.792 4.233 -49.320 1.00 97.94 180 ASN A N 1
ATOM 1501 C CA . ASN A 1 180 ? 25.112 3.669 -49.589 1.00 97.94 180 ASN A CA 1
ATOM 1502 C C . ASN A 1 180 ? 25.100 2.811 -50.861 1.00 97.94 180 ASN A C 1
ATOM 1504 O O . ASN A 1 180 ? 25.921 3.042 -51.742 1.00 97.94 180 ASN A O 1
ATOM 1508 N N . ASP A 1 181 ? 24.117 1.921 -51.012 1.00 97.62 181 ASP A N 1
ATOM 1509 C CA . ASP A 1 181 ? 23.952 1.088 -52.208 1.00 97.62 181 ASP A CA 1
ATOM 1510 C C . ASP A 1 181 ? 23.780 1.940 -53.472 1.00 97.62 181 ASP A C 1
ATOM 1512 O O . ASP A 1 181 ? 24.428 1.688 -54.486 1.00 97.62 181 ASP A O 1
ATOM 1516 N N . SER A 1 182 ? 22.969 2.999 -53.397 1.00 98.00 182 SER A N 1
ATOM 1517 C CA . SER A 1 182 ? 22.754 3.932 -54.513 1.00 98.00 182 SER A CA 1
ATOM 1518 C C . SER A 1 182 ? 24.042 4.668 -54.908 1.00 98.00 182 SER A C 1
ATOM 1520 O O . SER A 1 182 ? 24.338 4.833 -56.091 1.00 98.00 182 SER A O 1
ATOM 1522 N N . LEU A 1 183 ? 24.835 5.105 -53.923 1.00 97.69 183 LEU A N 1
ATOM 1523 C CA . LEU A 1 183 ? 26.131 5.742 -54.174 1.00 97.69 183 LEU A CA 1
ATOM 1524 C C . LEU A 1 183 ? 27.145 4.749 -54.754 1.00 97.69 183 LEU A C 1
ATOM 1526 O O . LEU A 1 183 ? 27.850 5.103 -55.694 1.00 97.69 183 LEU A O 1
ATOM 1530 N N . ASN A 1 184 ? 27.186 3.512 -54.256 1.00 97.75 184 ASN A N 1
ATOM 1531 C CA . ASN A 1 184 ? 28.060 2.465 -54.788 1.00 97.75 184 ASN A CA 1
ATOM 1532 C C . ASN A 1 184 ? 27.706 2.116 -56.239 1.00 97.75 184 ASN A C 1
ATOM 1534 O O . ASN A 1 184 ? 28.603 1.986 -57.070 1.00 97.75 184 ASN A O 1
ATOM 1538 N N . GLN A 1 185 ? 26.412 2.028 -56.570 1.00 98.12 185 GLN A N 1
ATOM 1539 C CA . GLN A 1 185 ? 25.957 1.868 -57.955 1.00 98.12 185 GLN A CA 1
ATOM 1540 C C . GLN A 1 185 ? 26.456 3.022 -58.825 1.00 98.12 185 GLN A C 1
ATOM 1542 O O . GLN A 1 185 ? 27.042 2.787 -59.881 1.00 98.12 185 GLN A O 1
ATOM 1547 N N . ARG A 1 186 ? 26.320 4.266 -58.351 1.00 97.81 186 ARG A N 1
ATOM 1548 C CA . ARG A 1 186 ? 26.789 5.437 -59.096 1.00 97.81 186 ARG A CA 1
ATOM 1549 C C . ARG A 1 186 ? 28.305 5.450 -59.299 1.00 97.81 186 ARG A C 1
ATOM 1551 O O . ARG A 1 186 ? 28.767 5.838 -60.370 1.00 97.81 186 ARG A O 1
ATOM 1558 N N . ILE A 1 187 ? 29.073 5.036 -58.293 1.00 97.94 187 ILE A N 1
ATOM 1559 C CA . ILE A 1 187 ? 30.528 4.879 -58.406 1.00 97.94 187 ILE A CA 1
ATOM 1560 C C . ILE A 1 187 ? 30.850 3.837 -59.481 1.00 97.94 187 ILE A C 1
ATOM 1562 O O . ILE A 1 187 ? 31.602 4.144 -60.399 1.00 97.94 187 ILE A O 1
ATOM 1566 N N . SER A 1 188 ? 30.217 2.663 -59.434 1.00 97.81 188 SER A N 1
ATOM 1567 C CA . SER A 1 188 ? 30.440 1.592 -60.413 1.00 97.81 188 SER A CA 1
ATOM 1568 C C . SER A 1 188 ? 30.094 2.019 -61.849 1.00 97.81 188 SER A C 1
ATOM 1570 O O . SER A 1 188 ? 30.850 1.741 -62.782 1.00 97.81 188 SER A O 1
ATOM 1572 N N . GLU A 1 189 ? 29.001 2.765 -62.040 1.00 97.88 189 GLU A N 1
ATOM 1573 C CA . GLU A 1 189 ? 28.645 3.360 -63.335 1.00 97.88 189 GLU A CA 1
ATOM 1574 C C . GLU A 1 189 ? 29.731 4.313 -63.851 1.00 97.88 189 GLU A C 1
ATOM 1576 O O . GLU A 1 189 ? 30.121 4.242 -65.020 1.00 97.88 189 GLU A O 1
ATOM 1581 N N . LEU A 1 190 ? 30.225 5.206 -62.987 1.00 97.62 190 LEU A N 1
ATOM 1582 C CA . LEU A 1 190 ? 31.263 6.175 -63.339 1.00 97.62 190 LEU A CA 1
ATOM 1583 C C . LEU A 1 190 ? 32.603 5.494 -63.628 1.00 97.62 190 LEU A C 1
ATOM 1585 O O . LEU A 1 190 ? 33.273 5.874 -64.58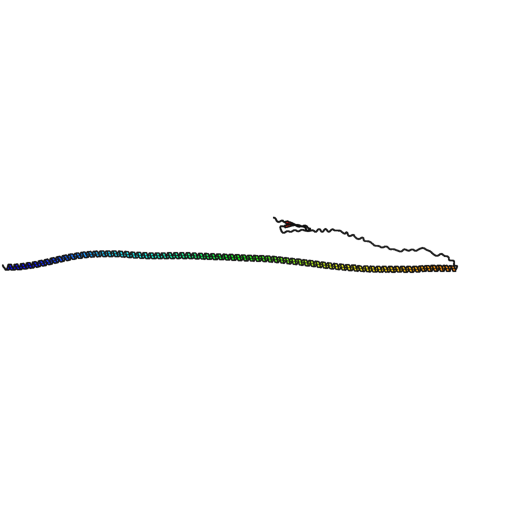6 1.00 97.62 190 LEU A O 1
ATOM 1589 N N . GLU A 1 191 ? 32.979 4.476 -62.857 1.00 97.94 191 GLU A N 1
ATOM 1590 C CA . GLU A 1 191 ? 34.171 3.659 -63.103 1.00 97.94 191 GLU A CA 1
ATOM 1591 C C . GLU A 1 191 ? 34.081 2.942 -64.453 1.00 97.94 191 GLU A C 1
ATOM 1593 O O . GLU A 1 191 ? 35.020 2.996 -65.248 1.00 97.94 191 GLU A O 1
ATOM 1598 N N . SER A 1 192 ? 32.932 2.332 -64.760 1.00 97.94 192 SER A N 1
ATOM 1599 C CA . SER A 1 192 ? 32.682 1.696 -66.056 1.00 97.94 192 SER A CA 1
ATOM 1600 C C . SER A 1 192 ? 32.774 2.701 -67.208 1.00 97.94 192 SER A C 1
ATOM 1602 O O . SER A 1 192 ? 33.439 2.440 -68.213 1.00 97.94 192 SER A O 1
ATOM 1604 N N . ALA A 1 193 ? 32.159 3.878 -67.062 1.00 97.81 193 ALA A N 1
ATOM 1605 C CA . ALA A 1 193 ? 32.233 4.940 -68.062 1.00 97.81 193 ALA A CA 1
ATOM 1606 C C . ALA A 1 193 ? 33.672 5.447 -68.260 1.00 97.81 193 ALA A C 1
ATOM 1608 O O . ALA A 1 193 ? 34.108 5.639 -69.395 1.00 97.81 193 ALA A O 1
ATOM 1609 N N . ASN A 1 194 ? 34.432 5.617 -67.175 1.00 97.81 194 ASN A N 1
ATOM 1610 C CA . ASN A 1 194 ? 35.831 6.036 -67.222 1.00 97.81 194 ASN A CA 1
ATOM 1611 C C . ASN A 1 194 ? 36.699 4.986 -67.935 1.00 97.81 194 ASN A C 1
ATOM 1613 O O . ASN A 1 194 ? 37.447 5.317 -68.853 1.00 97.81 194 ASN A O 1
ATOM 1617 N N . ASN A 1 195 ? 36.524 3.705 -67.603 1.00 97.62 195 ASN A N 1
ATOM 1618 C CA . ASN A 1 195 ? 37.207 2.601 -68.277 1.00 97.62 195 ASN A CA 1
ATOM 1619 C C . ASN A 1 195 ? 36.892 2.555 -69.780 1.00 97.62 195 ASN A C 1
ATOM 1621 O O . ASN A 1 195 ? 37.808 2.399 -70.588 1.00 97.62 195 ASN A O 1
ATOM 1625 N N . ALA A 1 196 ? 35.628 2.750 -70.166 1.00 97.81 196 ALA A N 1
ATOM 1626 C CA . ALA A 1 196 ? 35.221 2.811 -71.569 1.00 97.81 196 ALA A CA 1
ATOM 1627 C C . ALA A 1 196 ? 35.846 4.007 -72.310 1.00 97.81 196 ALA A C 1
ATOM 1629 O O . ALA A 1 196 ? 36.316 3.861 -73.440 1.00 97.81 196 ALA A O 1
ATOM 1630 N N . LEU A 1 197 ? 35.901 5.184 -71.676 1.00 97.38 197 LEU A N 1
ATOM 1631 C CA . LEU A 1 197 ? 36.567 6.361 -72.239 1.00 97.38 197 LEU A CA 1
ATOM 1632 C C . LEU A 1 197 ? 38.078 6.147 -72.385 1.00 97.38 197 LEU A C 1
ATOM 1634 O O . LEU A 1 197 ? 38.626 6.463 -73.437 1.00 97.38 197 LEU A O 1
ATOM 1638 N N . ASN A 1 198 ? 38.743 5.555 -71.391 1.00 97.44 198 ASN A N 1
ATOM 1639 C CA . ASN A 1 198 ? 40.169 5.225 -71.469 1.00 97.44 198 ASN A CA 1
ATOM 1640 C C . ASN A 1 198 ? 40.467 4.205 -72.573 1.00 97.44 198 ASN A C 1
ATOM 1642 O O . ASN A 1 198 ? 41.458 4.351 -73.286 1.00 97.44 198 ASN A O 1
ATOM 1646 N N . ALA A 1 199 ? 39.613 3.190 -72.748 1.00 97.62 199 ALA A N 1
ATOM 1647 C CA . ALA A 1 199 ? 39.726 2.251 -73.863 1.00 97.62 199 ALA A CA 1
ATOM 1648 C C . ALA A 1 199 ? 39.600 2.980 -75.210 1.00 97.62 199 ALA A C 1
ATOM 1650 O O . ALA A 1 199 ? 40.464 2.834 -76.070 1.00 97.62 199 ALA A O 1
ATOM 1651 N N . ARG A 1 200 ? 38.603 3.864 -75.347 1.00 97.50 200 ARG A N 1
ATOM 1652 C CA . ARG A 1 200 ? 38.421 4.686 -76.550 1.00 97.50 200 ARG A CA 1
ATOM 1653 C C . ARG A 1 200 ? 39.613 5.605 -76.830 1.00 97.50 200 ARG A C 1
ATOM 1655 O O . ARG A 1 200 ? 39.961 5.793 -77.992 1.00 97.50 200 ARG A O 1
ATOM 1662 N N . ILE A 1 201 ? 40.228 6.186 -75.798 1.00 97.62 201 ILE A N 1
ATOM 1663 C CA . ILE A 1 201 ? 41.449 6.991 -75.944 1.00 97.62 201 ILE A CA 1
ATOM 1664 C C . ILE A 1 201 ? 42.572 6.126 -76.520 1.00 97.62 201 ILE A C 1
ATOM 1666 O O . ILE A 1 201 ? 43.146 6.508 -77.535 1.00 97.62 201 ILE A O 1
ATOM 1670 N N . ARG A 1 202 ? 42.820 4.940 -75.949 1.00 97.69 202 ARG A N 1
ATOM 1671 C CA . ARG A 1 202 ? 43.846 4.008 -76.451 1.00 97.69 202 ARG A CA 1
ATOM 1672 C C . ARG A 1 202 ? 43.588 3.590 -77.899 1.00 97.69 202 ARG A C 1
ATOM 1674 O O . ARG A 1 202 ? 44.518 3.564 -78.697 1.00 97.69 202 ARG A O 1
ATOM 1681 N N . ASP A 1 203 ? 42.338 3.308 -78.263 1.00 97.44 203 ASP A N 1
ATOM 1682 C CA . ASP A 1 203 ? 41.974 2.954 -79.640 1.00 97.44 203 ASP A CA 1
ATOM 1683 C C . ASP A 1 203 ? 42.247 4.105 -80.619 1.00 97.44 203 ASP A C 1
ATOM 1685 O O . ASP A 1 203 ? 42.786 3.884 -81.705 1.00 97.44 203 ASP A O 1
ATOM 1689 N N . LEU A 1 204 ? 41.924 5.345 -80.232 1.00 96.81 204 LEU A N 1
ATOM 1690 C CA . LEU A 1 204 ? 42.212 6.538 -81.033 1.00 96.81 204 LEU A CA 1
ATOM 1691 C C . LEU A 1 204 ? 43.716 6.823 -81.132 1.00 96.81 204 LEU A C 1
ATOM 1693 O O . LEU A 1 204 ? 44.188 7.223 -82.195 1.00 96.81 204 LEU A O 1
ATOM 1697 N N . GLU A 1 205 ? 44.472 6.610 -80.057 1.00 97.12 205 GLU A N 1
ATOM 1698 C CA . GLU A 1 205 ? 45.934 6.716 -80.056 1.00 97.12 205 GLU A CA 1
ATOM 1699 C C . GLU A 1 205 ? 46.562 5.685 -80.999 1.00 97.12 205 GLU A C 1
ATOM 1701 O O . GLU A 1 205 ? 47.382 6.057 -81.838 1.00 97.12 205 GLU A O 1
ATOM 1706 N N . ASN A 1 206 ? 46.116 4.426 -80.940 1.00 97.12 206 ASN A N 1
ATOM 1707 C CA . ASN A 1 206 ? 46.552 3.359 -81.843 1.00 97.12 206 ASN A CA 1
ATOM 1708 C C . ASN A 1 206 ? 46.199 3.666 -83.304 1.00 97.12 206 ASN A C 1
ATOM 1710 O O . ASN A 1 206 ? 47.027 3.486 -84.195 1.00 97.12 206 ASN A O 1
ATOM 1714 N N . LEU A 1 207 ? 44.981 4.154 -83.569 1.00 97.50 207 LEU A N 1
ATOM 1715 C CA . LEU A 1 207 ? 44.561 4.551 -84.914 1.00 97.50 207 LEU A CA 1
ATOM 1716 C C . LEU A 1 207 ? 45.446 5.678 -85.455 1.00 97.50 207 LEU A C 1
ATOM 1718 O O . LEU A 1 207 ? 45.955 5.577 -86.570 1.00 97.50 207 LEU A O 1
ATOM 1722 N N . ARG A 1 208 ? 45.675 6.717 -84.647 1.00 97.00 208 ARG A N 1
ATOM 1723 C CA . ARG A 1 208 ? 46.550 7.839 -84.996 1.00 97.00 208 ARG A CA 1
ATOM 1724 C C . ARG A 1 208 ? 47.980 7.377 -85.258 1.00 97.00 208 ARG A C 1
ATOM 1726 O O . ARG A 1 208 ? 48.618 7.898 -86.168 1.00 97.00 208 ARG A O 1
ATOM 1733 N N . GLU A 1 209 ? 48.503 6.442 -84.472 1.00 97.12 209 GLU A N 1
ATOM 1734 C CA . GLU A 1 209 ? 49.855 5.919 -84.670 1.00 97.12 209 GLU A CA 1
ATOM 1735 C C . GLU A 1 209 ? 49.958 5.079 -85.947 1.00 97.12 209 GLU A C 1
ATOM 1737 O O . GLU A 1 209 ? 50.908 5.237 -86.710 1.00 97.12 209 GLU A O 1
ATOM 1742 N N . ASN A 1 210 ? 48.930 4.287 -86.260 1.00 96.75 210 ASN A N 1
ATOM 1743 C CA . ASN A 1 210 ? 48.836 3.562 -87.527 1.00 96.75 210 ASN A CA 1
ATOM 1744 C C . ASN A 1 210 ? 48.754 4.511 -88.737 1.00 96.75 210 ASN A C 1
ATOM 1746 O O . ASN A 1 210 ? 49.411 4.273 -89.749 1.00 96.75 210 ASN A O 1
ATOM 1750 N N . GLU A 1 211 ? 47.979 5.598 -88.655 1.00 96.31 211 GLU A N 1
ATOM 1751 C CA . GLU A 1 211 ? 47.971 6.658 -89.678 1.00 96.31 211 GLU A CA 1
ATOM 1752 C C . GLU A 1 211 ? 49.344 7.341 -89.783 1.00 96.31 211 GLU A C 1
ATOM 1754 O O . GLU A 1 211 ? 49.845 7.549 -90.889 1.00 96.31 211 GLU A O 1
ATOM 1759 N N . ARG A 1 212 ? 49.973 7.592 -88.624 1.00 96.81 212 ARG A N 1
ATOM 1760 C CA . ARG A 1 212 ? 51.401 7.886 -88.401 1.00 96.81 212 ARG A CA 1
ATOM 1761 C C . ARG A 1 212 ? 52.307 7.115 -89.357 1.00 96.81 212 ARG A C 1
ATOM 1763 O O . ARG A 1 212 ? 52.934 7.668 -90.265 1.00 96.81 212 ARG A O 1
ATOM 1770 N N . ALA A 1 213 ? 52.333 5.809 -89.124 1.00 96.69 213 ALA A N 1
ATOM 1771 C CA . ALA A 1 213 ? 53.165 4.851 -89.827 1.00 96.69 213 ALA A CA 1
ATOM 1772 C C . ALA A 1 213 ? 52.844 4.801 -91.327 1.00 96.69 213 ALA A C 1
ATOM 1774 O O . ALA A 1 213 ? 53.759 4.885 -92.140 1.00 96.69 213 ALA A O 1
ATOM 1775 N N . ARG A 1 214 ? 51.558 4.766 -91.706 1.00 97.12 214 ARG A N 1
ATOM 1776 C CA . ARG A 1 214 ? 51.133 4.769 -93.119 1.00 97.12 214 ARG A CA 1
ATOM 1777 C C . ARG A 1 214 ? 51.605 6.012 -93.870 1.00 97.12 214 ARG A C 1
ATOM 1779 O O . ARG A 1 214 ? 52.054 5.913 -95.006 1.00 97.12 214 ARG A O 1
ATOM 1786 N N . HIS A 1 215 ? 51.502 7.195 -93.264 1.00 95.81 215 HIS A N 1
ATOM 1787 C CA . HIS A 1 215 ? 51.995 8.423 -93.888 1.00 95.81 215 HIS A CA 1
ATOM 1788 C C . HIS A 1 215 ? 53.520 8.440 -94.011 1.00 95.81 215 HIS A C 1
ATOM 1790 O O . HIS A 1 215 ? 54.022 8.889 -95.038 1.00 95.81 215 HIS A O 1
ATOM 1796 N N . ALA A 1 216 ? 54.244 7.940 -93.006 1.00 96.38 216 ALA A N 1
ATOM 1797 C CA . ALA A 1 216 ? 55.698 7.811 -93.065 1.00 96.38 216 ALA A CA 1
ATOM 1798 C C . ALA A 1 216 ? 56.145 6.831 -94.164 1.00 96.38 216 ALA A C 1
ATOM 1800 O O . ALA A 1 216 ? 57.052 7.152 -94.925 1.00 96.38 216 ALA A O 1
ATOM 1801 N N . GLU A 1 217 ? 55.473 5.686 -94.300 1.00 96.75 217 GLU A N 1
ATOM 1802 C CA . GLU A 1 217 ? 55.720 4.709 -95.368 1.00 96.75 217 GLU A CA 1
ATOM 1803 C C . GLU A 1 217 ? 55.441 5.304 -96.756 1.00 96.75 217 GLU A C 1
ATOM 1805 O O . GLU A 1 217 ? 56.282 5.216 -97.649 1.00 96.75 217 GLU A O 1
ATOM 1810 N N . ASN A 1 218 ? 54.311 5.999 -96.924 1.00 96.12 218 ASN A N 1
ATOM 1811 C CA . ASN A 1 218 ? 53.982 6.686 -98.175 1.00 96.12 218 ASN A CA 1
ATOM 1812 C C . ASN A 1 218 ? 55.009 7.775 -98.530 1.00 96.12 218 ASN A C 1
ATOM 1814 O O . ASN A 1 218 ? 55.376 7.911 -99.696 1.00 96.12 218 ASN A O 1
ATOM 1818 N N . LEU A 1 219 ? 55.474 8.552 -97.544 1.00 96.12 219 LEU A N 1
ATOM 1819 C CA . LEU A 1 219 ? 56.532 9.546 -97.744 1.00 96.12 219 LEU A CA 1
ATOM 1820 C C . LEU A 1 219 ? 57.843 8.878 -98.158 1.00 96.12 219 LEU A C 1
ATOM 1822 O O . LEU A 1 219 ? 58.433 9.305 -99.144 1.00 96.12 219 LEU A O 1
ATOM 1826 N N . ALA A 1 220 ? 58.255 7.810 -97.471 1.00 96.19 220 ALA A N 1
ATOM 1827 C CA . ALA A 1 220 ? 59.466 7.065 -97.804 1.00 96.19 220 ALA A CA 1
ATOM 1828 C C . ALA A 1 220 ? 59.401 6.463 -99.219 1.00 96.19 220 ALA A C 1
ATOM 1830 O O . ALA A 1 220 ? 60.368 6.555 -99.972 1.00 96.19 220 ALA A O 1
ATOM 1831 N N . SER A 1 221 ? 58.249 5.907 -99.616 1.00 96.31 221 SER A N 1
ATOM 1832 C CA . SER A 1 221 ? 58.018 5.415 -100.981 1.00 96.31 221 SER A CA 1
ATOM 1833 C C . SER A 1 221 ? 58.143 6.537 -102.014 1.00 96.31 221 SER A C 1
ATOM 1835 O O . SER A 1 221 ? 58.810 6.368 -103.031 1.00 96.31 221 SER A O 1
ATOM 1837 N N . LEU A 1 222 ? 57.541 7.701 -101.750 1.00 96.06 222 LEU A N 1
ATOM 1838 C CA . LEU A 1 222 ? 57.594 8.846 -102.661 1.00 96.06 222 LEU A CA 1
ATOM 1839 C C . LEU A 1 222 ? 59.002 9.461 -102.743 1.00 96.06 222 LEU A C 1
ATOM 1841 O O . LEU A 1 222 ? 59.431 9.888 -103.813 1.00 96.06 222 LEU A O 1
ATOM 1845 N N . GLU A 1 223 ? 59.739 9.504 -101.633 1.00 95.75 223 GLU A N 1
ATOM 1846 C CA . GLU A 1 223 ? 61.143 9.926 -101.596 1.00 95.75 223 GLU A CA 1
ATOM 1847 C C . GLU A 1 223 ? 62.039 8.965 -102.384 1.00 95.75 223 GLU A C 1
ATOM 1849 O O . GLU A 1 223 ? 62.903 9.422 -103.136 1.00 95.75 223 GLU A O 1
ATOM 1854 N N . ALA A 1 224 ? 61.800 7.653 -102.276 1.00 95.56 224 ALA A N 1
ATOM 1855 C CA . ALA A 1 224 ? 62.499 6.643 -103.063 1.00 95.56 224 ALA A CA 1
ATOM 1856 C C . ALA A 1 224 ? 62.202 6.787 -104.565 1.00 95.56 224 ALA A C 1
ATOM 1858 O O . ALA A 1 224 ? 63.133 6.780 -105.370 1.00 95.56 224 ALA A O 1
ATOM 1859 N N . GLU A 1 225 ? 60.938 6.992 -104.952 1.00 96.00 225 GLU A N 1
ATOM 1860 C CA . GLU A 1 225 ? 60.560 7.295 -106.340 1.00 96.00 225 GLU A CA 1
ATOM 1861 C C . GLU A 1 225 ? 61.222 8.584 -106.845 1.00 96.00 225 GLU A C 1
ATOM 1863 O O . GLU A 1 225 ? 61.773 8.604 -107.944 1.00 96.00 225 GLU A O 1
ATOM 1868 N N . LEU A 1 226 ? 61.233 9.655 -106.041 1.00 95.19 226 LEU A N 1
ATOM 1869 C CA . LEU A 1 226 ? 61.913 10.906 -106.387 1.00 95.19 226 LEU A CA 1
ATOM 1870 C C . LEU A 1 226 ? 63.422 10.719 -106.555 1.00 95.19 226 LEU A C 1
ATOM 1872 O O . LEU A 1 226 ? 63.997 11.310 -107.469 1.00 95.19 226 LEU A O 1
ATOM 1876 N N . SER A 1 227 ? 64.065 9.931 -105.690 1.00 95.38 227 SER A N 1
ATOM 1877 C CA . SER A 1 227 ? 65.485 9.592 -105.829 1.00 95.38 227 SER A CA 1
ATOM 1878 C C . SER A 1 227 ? 65.724 8.827 -107.124 1.00 95.38 227 SER A C 1
ATOM 1880 O O . SER A 1 227 ? 66.566 9.236 -107.914 1.00 95.38 227 SER A O 1
ATOM 1882 N N . ARG A 1 228 ? 64.913 7.799 -107.399 1.00 95.69 228 ARG A N 1
ATOM 1883 C CA . ARG A 1 228 ? 65.000 7.005 -108.628 1.00 95.69 228 ARG A CA 1
ATOM 1884 C C . ARG A 1 228 ? 64.874 7.878 -109.876 1.00 95.69 228 ARG A C 1
ATOM 1886 O O . ARG A 1 228 ? 65.703 7.783 -110.769 1.00 95.69 228 ARG A O 1
ATOM 1893 N N . MET A 1 229 ? 63.888 8.777 -109.915 1.00 94.50 229 MET A N 1
ATOM 1894 C CA . MET A 1 229 ? 63.698 9.714 -111.030 1.00 94.50 229 MET A CA 1
ATOM 1895 C C . MET A 1 229 ? 64.865 10.704 -111.172 1.00 94.50 229 MET A C 1
ATOM 1897 O O . MET A 1 229 ? 65.205 11.091 -112.288 1.00 94.50 229 MET A O 1
ATOM 1901 N N . ARG A 1 230 ? 65.483 11.139 -110.064 1.00 95.19 230 ARG A N 1
ATOM 1902 C CA . ARG A 1 230 ? 66.691 11.984 -110.098 1.00 95.19 230 ARG A CA 1
ATOM 1903 C C . ARG A 1 230 ? 67.896 11.223 -110.639 1.00 95.19 230 ARG A C 1
ATOM 1905 O O . ARG A 1 230 ? 68.631 11.796 -111.437 1.00 95.19 230 ARG A O 1
ATOM 1912 N N . ASP A 1 231 ? 68.072 9.968 -110.239 1.00 94.94 231 ASP A N 1
ATOM 1913 C CA . ASP A 1 231 ? 69.150 9.105 -110.723 1.00 94.94 231 ASP A CA 1
ATOM 1914 C C . ASP A 1 231 ? 68.972 8.798 -112.216 1.00 94.94 231 ASP A C 1
ATOM 1916 O O . ASP A 1 231 ? 69.915 8.955 -112.986 1.00 94.94 231 ASP A O 1
ATOM 1920 N N . GLU A 1 232 ? 67.751 8.466 -112.654 1.00 95.12 232 GLU A N 1
ATOM 1921 C CA . GLU A 1 232 ? 67.397 8.319 -114.075 1.00 95.12 232 GLU A CA 1
ATOM 1922 C C . GLU A 1 232 ? 67.676 9.615 -114.858 1.00 95.12 232 GLU A C 1
ATOM 1924 O O . GLU A 1 232 ? 68.261 9.579 -115.939 1.00 95.12 232 GLU A O 1
ATOM 1929 N N . MET A 1 233 ? 67.318 10.782 -114.310 1.00 94.31 233 MET A N 1
ATOM 1930 C CA . MET A 1 233 ? 67.606 12.077 -114.937 1.00 94.31 233 MET A CA 1
ATOM 1931 C C . MET A 1 233 ? 69.115 12.356 -115.023 1.00 94.31 233 MET A C 1
ATOM 1933 O O . MET A 1 233 ? 69.581 12.883 -116.032 1.00 94.31 233 MET A O 1
ATOM 1937 N N . ALA A 1 234 ? 69.882 12.014 -113.985 1.00 94.12 234 ALA A N 1
ATOM 1938 C CA . ALA A 1 234 ? 71.336 12.152 -113.977 1.00 94.12 234 ALA A CA 1
ATOM 1939 C C . ALA A 1 234 ? 71.998 11.212 -114.997 1.00 94.12 234 ALA A C 1
ATOM 1941 O O . ALA A 1 234 ? 72.903 11.639 -115.711 1.00 94.12 234 ALA A O 1
ATOM 1942 N N . GLN A 1 235 ? 71.506 9.975 -115.121 1.00 94.75 235 GLN A N 1
ATOM 1943 C CA . GLN A 1 235 ? 71.934 9.028 -116.154 1.00 94.75 235 GLN A CA 1
ATOM 1944 C C . GLN A 1 235 ? 71.641 9.567 -117.556 1.00 94.75 235 GLN A C 1
ATOM 1946 O O . GLN A 1 235 ? 72.550 9.623 -118.374 1.00 94.75 235 GLN A O 1
ATOM 1951 N N . GLN A 1 236 ? 70.430 10.068 -117.817 1.00 93.88 236 GLN A N 1
ATOM 1952 C CA . GLN A 1 236 ? 70.090 10.689 -119.105 1.00 93.88 236 GLN A CA 1
ATOM 1953 C C . GLN A 1 236 ? 70.960 11.913 -119.423 1.00 93.88 236 GLN A C 1
ATOM 1955 O O . GLN A 1 236 ? 71.336 12.126 -120.573 1.00 93.88 236 GLN A O 1
ATOM 1960 N N . LEU A 1 237 ? 71.283 12.734 -118.418 1.00 94.56 237 LEU A N 1
ATOM 1961 C CA . LEU A 1 237 ? 72.210 13.859 -118.567 1.00 94.56 237 LEU A CA 1
ATOM 1962 C C . LEU A 1 237 ? 73.621 13.384 -118.932 1.00 94.56 237 LEU A C 1
ATOM 1964 O O . LEU A 1 237 ? 74.254 14.015 -119.777 1.00 94.56 237 LEU A O 1
ATOM 1968 N N . GLN A 1 238 ? 74.093 12.291 -118.329 1.00 94.00 238 GLN A N 1
ATOM 1969 C CA . GLN A 1 238 ? 75.386 11.690 -118.649 1.00 94.00 238 GLN A CA 1
ATOM 1970 C C . GLN A 1 238 ? 75.393 11.097 -120.061 1.00 94.00 238 GLN A C 1
ATOM 1972 O O . GLN A 1 238 ? 76.256 11.454 -120.850 1.00 94.00 238 GLN A O 1
ATOM 1977 N N . GLU A 1 239 ? 74.397 10.283 -120.419 1.00 93.50 239 GLU A N 1
ATOM 1978 C CA . GLU A 1 239 ? 74.245 9.728 -121.772 1.00 93.50 239 GLU A CA 1
ATOM 1979 C C . GLU A 1 239 ? 74.176 10.837 -122.831 1.00 93.50 239 GLU A C 1
ATOM 1981 O O . GLU A 1 239 ? 74.752 10.718 -123.913 1.00 93.50 239 GLU A O 1
ATOM 1986 N N . TYR A 1 240 ? 73.501 11.948 -122.519 1.00 94.12 240 TYR A N 1
ATOM 1987 C CA . TYR A 1 240 ? 73.455 13.118 -123.390 1.00 94.12 240 TYR A CA 1
ATOM 1988 C C . TYR A 1 240 ? 74.824 13.802 -123.531 1.00 94.12 240 TYR A C 1
ATOM 1990 O O . TYR A 1 240 ? 75.155 14.250 -124.629 1.00 94.12 240 TYR A O 1
ATOM 1998 N N . GLN A 1 241 ? 75.618 13.895 -122.457 1.00 92.69 241 GLN A N 1
ATOM 1999 C CA . GLN A 1 241 ? 76.992 14.407 -122.529 1.00 92.69 241 GLN A CA 1
ATOM 2000 C C . GLN A 1 241 ? 77.901 13.474 -123.328 1.00 92.69 241 GLN A C 1
ATOM 2002 O O . GLN A 1 241 ? 78.574 13.944 -124.236 1.00 92.69 241 GLN A O 1
ATOM 2007 N N . ASP A 1 242 ? 77.848 12.165 -123.086 1.00 92.31 242 ASP A N 1
ATOM 2008 C CA . ASP A 1 242 ? 78.630 11.180 -123.839 1.00 92.31 242 ASP A CA 1
ATOM 2009 C C . ASP A 1 242 ? 78.283 11.240 -125.341 1.00 92.31 242 ASP A C 1
ATOM 2011 O O . ASP A 1 242 ? 79.161 11.232 -126.206 1.00 92.31 242 ASP A O 1
ATOM 2015 N N . LEU A 1 243 ? 76.994 11.380 -125.676 1.00 93.75 243 LEU A N 1
ATOM 2016 C CA . LEU A 1 243 ? 76.544 11.572 -127.056 1.00 93.75 243 LEU A CA 1
ATOM 2017 C C . LEU A 1 243 ? 77.019 12.910 -127.645 1.00 93.75 243 LEU A C 1
ATOM 2019 O O . LEU A 1 243 ? 77.361 12.973 -128.828 1.00 93.75 243 LEU A O 1
ATOM 2023 N N . MET A 1 244 ? 77.045 13.979 -126.844 1.00 92.19 244 MET A N 1
ATOM 2024 C CA . MET A 1 244 ? 77.605 15.269 -127.248 1.00 92.19 244 MET A CA 1
ATOM 2025 C C . MET A 1 244 ? 79.109 15.156 -127.519 1.00 92.19 244 MET A C 1
ATOM 2027 O O . MET A 1 244 ? 79.566 15.676 -128.534 1.00 92.19 244 MET A O 1
ATOM 2031 N N . ASP A 1 245 ? 79.863 14.447 -126.682 1.00 92.56 245 ASP A N 1
ATOM 2032 C CA . ASP A 1 245 ? 81.296 14.209 -126.868 1.00 92.56 245 ASP A CA 1
ATOM 2033 C C . ASP A 1 245 ? 81.564 13.412 -128.150 1.00 92.56 245 ASP A C 1
ATOM 2035 O O . ASP A 1 245 ? 82.416 13.804 -128.951 1.00 92.56 245 ASP A O 1
ATOM 2039 N N . ILE A 1 246 ? 80.777 12.361 -128.418 1.00 92.62 246 ILE A N 1
ATOM 2040 C CA . ILE A 1 246 ? 80.814 11.633 -129.699 1.00 92.62 246 ILE A CA 1
ATOM 2041 C C . ILE A 1 246 ? 80.511 12.585 -130.861 1.00 92.62 246 ILE A C 1
ATOM 2043 O O . ILE A 1 246 ? 81.206 12.563 -131.875 1.00 92.62 246 ILE A O 1
ATOM 2047 N N . LYS A 1 247 ? 79.502 13.453 -130.730 1.00 92.38 247 LYS A N 1
ATOM 2048 C CA . LYS A 1 247 ? 79.163 14.439 -131.764 1.00 92.38 247 LYS A CA 1
ATOM 2049 C C . LYS A 1 247 ? 80.312 15.418 -132.009 1.00 92.38 247 LYS A C 1
ATOM 2051 O O . LYS A 1 247 ? 80.596 15.728 -133.162 1.00 92.38 247 LYS A O 1
ATOM 2056 N N . VAL A 1 248 ? 80.974 15.903 -130.959 1.00 91.75 248 VAL A N 1
ATOM 2057 C CA . VAL A 1 248 ? 82.142 16.790 -131.074 1.00 91.75 248 VAL A CA 1
ATOM 2058 C C . VAL A 1 248 ? 83.312 16.057 -131.732 1.00 91.75 248 VAL A C 1
ATOM 2060 O O . VAL A 1 248 ? 83.956 16.628 -132.609 1.00 91.75 248 VAL A O 1
ATOM 2063 N N . ALA A 1 249 ? 83.561 14.795 -131.374 1.00 90.81 249 ALA A N 1
ATOM 2064 C CA . ALA A 1 249 ? 84.577 13.965 -132.019 1.00 90.81 249 ALA A CA 1
ATOM 2065 C C . ALA A 1 249 ? 84.285 13.776 -133.517 1.00 90.81 249 ALA A C 1
ATOM 2067 O O . ALA A 1 249 ? 85.169 14.000 -134.339 1.00 90.81 249 ALA A O 1
ATOM 2068 N N . LEU A 1 250 ? 83.035 13.470 -133.881 1.00 89.25 250 LEU A N 1
ATOM 2069 C CA . LEU A 1 250 ? 82.594 13.359 -135.274 1.00 89.25 250 LEU A CA 1
ATOM 2070 C C . LEU A 1 250 ? 82.726 14.682 -136.037 1.00 89.25 250 LEU A C 1
ATOM 2072 O O . LEU A 1 250 ? 83.181 14.683 -137.177 1.00 89.25 250 LEU A O 1
ATOM 2076 N N . ASP A 1 251 ? 82.375 15.822 -135.437 1.00 89.38 251 ASP A N 1
ATOM 2077 C CA . ASP A 1 251 ? 82.602 17.132 -136.063 1.00 89.38 251 ASP A CA 1
ATOM 2078 C C . ASP A 1 251 ? 84.094 17.380 -136.331 1.00 89.38 251 ASP A C 1
ATOM 2080 O O . ASP A 1 251 ? 84.457 17.974 -137.349 1.00 89.38 251 ASP A O 1
ATOM 2084 N N . LEU A 1 252 ? 84.959 16.923 -135.422 1.00 87.88 252 LEU A N 1
ATOM 2085 C CA . LEU A 1 252 ? 86.410 17.052 -135.522 1.00 87.88 252 LEU A CA 1
ATOM 2086 C C . LEU A 1 252 ? 86.980 16.105 -136.590 1.00 87.88 252 LEU A C 1
ATOM 2088 O O . LEU A 1 252 ? 87.834 16.522 -137.371 1.00 87.88 252 LEU A O 1
ATOM 2092 N N . GLU A 1 253 ? 86.457 14.881 -136.701 1.00 88.19 253 GLU A N 1
ATOM 2093 C CA . GLU A 1 253 ? 86.735 13.956 -137.806 1.00 88.19 253 GLU A CA 1
ATOM 2094 C C . GLU A 1 253 ? 86.273 14.529 -139.148 1.00 88.19 253 GLU A C 1
ATOM 2096 O O . GLU A 1 253 ? 87.040 14.523 -140.104 1.00 88.19 253 GLU A O 1
ATOM 2101 N N . ILE A 1 254 ? 85.067 15.102 -139.235 1.00 84.94 254 ILE A N 1
ATOM 2102 C CA . ILE A 1 254 ? 84.575 15.782 -140.444 1.00 84.94 254 ILE A CA 1
ATOM 2103 C C . ILE A 1 254 ? 85.485 16.958 -140.801 1.00 84.94 254 ILE A C 1
ATOM 2105 O O . ILE A 1 254 ? 85.812 17.142 -141.973 1.00 84.94 254 ILE A O 1
ATOM 2109 N N . ALA A 1 255 ? 85.917 17.754 -139.821 1.00 83.81 255 ALA A N 1
ATOM 2110 C CA . ALA A 1 255 ? 86.869 18.837 -140.047 1.00 83.81 255 ALA A CA 1
ATOM 2111 C C . ALA A 1 255 ? 88.230 18.308 -140.538 1.00 83.81 255 ALA A C 1
ATOM 2113 O O . ALA A 1 255 ? 88.826 18.895 -141.442 1.00 83.81 255 ALA A O 1
ATOM 2114 N N . ALA A 1 256 ? 88.700 17.177 -140.006 1.00 82.00 256 ALA A N 1
ATOM 2115 C CA . ALA A 1 256 ? 89.919 16.515 -140.460 1.00 82.00 256 ALA A CA 1
ATOM 2116 C C . ALA A 1 256 ? 89.775 15.928 -141.875 1.00 82.00 256 ALA A C 1
ATOM 2118 O O . ALA A 1 256 ? 90.667 16.125 -142.698 1.00 82.00 256 ALA A O 1
ATOM 2119 N N . TYR A 1 257 ? 88.651 15.279 -142.198 1.00 84.19 257 TYR A N 1
ATOM 2120 C CA . TYR A 1 257 ? 88.341 14.791 -143.544 1.00 84.19 257 TYR A CA 1
ATOM 2121 C C . TYR A 1 257 ? 88.236 15.938 -144.544 1.00 84.19 257 TYR A C 1
ATOM 2123 O O . TYR A 1 257 ? 88.816 15.842 -145.620 1.00 84.19 257 TYR A O 1
ATOM 2131 N N . ARG A 1 258 ? 87.581 17.050 -144.179 1.00 80.88 258 ARG A N 1
ATOM 2132 C CA . ARG A 1 258 ? 87.569 18.283 -144.985 1.00 80.88 258 ARG A CA 1
ATOM 2133 C C . ARG A 1 258 ? 88.988 18.773 -145.261 1.00 80.88 258 ARG A C 1
ATOM 2135 O O . ARG A 1 258 ? 89.311 19.044 -146.407 1.00 80.88 258 ARG A O 1
ATOM 2142 N N . LYS A 1 259 ? 89.857 18.798 -144.247 1.00 79.75 259 LYS A N 1
ATOM 2143 C CA . LYS A 1 259 ? 91.261 19.207 -144.394 1.00 79.75 259 LYS A CA 1
ATOM 2144 C C . LYS A 1 259 ? 92.084 18.247 -145.270 1.00 79.75 259 LYS A C 1
ATOM 2146 O O . LYS A 1 259 ? 92.952 18.690 -146.020 1.00 79.75 259 LYS A O 1
ATOM 2151 N N . LEU A 1 260 ? 91.838 16.937 -145.186 1.00 75.19 260 LEU A N 1
ATOM 2152 C CA . LEU A 1 260 ? 92.496 15.936 -146.035 1.00 75.19 260 LEU A CA 1
ATOM 2153 C C . LEU A 1 260 ? 92.039 16.054 -147.499 1.00 75.19 260 LEU A C 1
ATOM 2155 O O . LEU A 1 260 ? 92.883 16.021 -148.391 1.00 75.19 260 LEU A O 1
ATOM 2159 N N . LEU A 1 261 ? 90.739 16.263 -147.729 1.00 69.81 261 LEU A N 1
ATOM 2160 C CA . LEU A 1 261 ? 90.164 16.590 -149.038 1.00 69.81 261 LEU A CA 1
ATOM 2161 C C . LEU A 1 261 ? 90.768 17.877 -149.605 1.00 69.81 261 LEU A C 1
ATOM 2163 O O . LEU A 1 261 ? 91.273 17.843 -150.717 1.00 69.81 261 LEU A O 1
ATOM 2167 N N . GLU A 1 262 ? 90.854 18.957 -148.823 1.00 67.19 262 GLU A N 1
ATOM 2168 C CA . GLU A 1 262 ? 91.533 20.198 -149.235 1.00 67.19 262 GLU A CA 1
ATOM 2169 C C . GLU A 1 262 ? 93.006 19.943 -149.632 1.00 67.19 262 GLU A C 1
ATOM 2171 O O . GLU A 1 262 ? 93.516 20.531 -150.587 1.00 67.19 262 GLU A O 1
ATOM 2176 N N . SER A 1 263 ? 93.702 19.026 -148.944 1.00 65.19 263 SER A N 1
ATOM 2177 C CA . SER A 1 263 ? 95.083 18.637 -149.282 1.00 65.19 263 SER A CA 1
ATOM 2178 C C . SER A 1 263 ? 95.211 17.733 -150.517 1.00 65.19 263 SER A C 1
ATOM 2180 O O . SER A 1 263 ? 96.245 17.761 -151.191 1.00 65.19 263 SER A O 1
ATOM 2182 N N . GLU A 1 264 ? 94.185 16.941 -150.839 1.00 61.75 264 GLU A N 1
ATOM 2183 C CA . GLU A 1 264 ? 94.155 16.111 -152.047 1.00 61.75 264 GLU A CA 1
ATOM 2184 C C . GLU A 1 264 ? 93.719 16.932 -153.271 1.00 61.75 264 GLU A C 1
ATOM 2186 O O . GLU A 1 264 ? 94.325 16.824 -154.340 1.00 61.75 264 GLU A O 1
ATOM 2191 N N . GLU A 1 265 ? 92.769 17.852 -153.082 1.00 59.22 265 GLU A N 1
ATOM 2192 C CA . GLU A 1 265 ? 92.383 18.891 -154.041 1.00 59.22 265 GLU A CA 1
ATOM 2193 C C . GLU A 1 265 ? 93.597 19.752 -154.440 1.00 59.22 265 GLU A C 1
ATOM 2195 O O . GLU A 1 265 ? 93.794 20.040 -155.624 1.00 59.22 265 GLU A O 1
ATOM 2200 N N . ALA A 1 266 ? 94.495 20.054 -153.491 1.00 54.88 266 ALA A N 1
ATOM 2201 C CA . ALA A 1 266 ? 95.757 20.748 -153.757 1.00 54.88 266 ALA A CA 1
ATOM 2202 C C . ALA A 1 266 ? 96.774 19.932 -154.590 1.00 54.88 266 ALA A C 1
ATOM 2204 O O . ALA A 1 266 ? 97.596 20.525 -155.289 1.00 54.88 266 ALA A O 1
ATOM 2205 N N . ARG A 1 267 ? 96.743 18.589 -154.561 1.00 57.41 267 ARG A N 1
ATOM 2206 C CA . ARG A 1 267 ? 97.633 17.729 -155.378 1.00 57.41 267 ARG A CA 1
ATOM 2207 C C . ARG A 1 267 ? 97.129 17.523 -156.805 1.00 57.41 267 ARG A C 1
ATOM 2209 O O . ARG A 1 267 ? 97.938 17.255 -157.691 1.00 57.41 267 ARG A O 1
ATOM 2216 N N . LEU A 1 268 ? 95.821 17.622 -157.031 1.00 53.16 268 LEU A N 1
ATOM 2217 C CA . LEU A 1 268 ? 95.197 17.329 -158.323 1.00 53.16 268 LEU A CA 1
ATOM 2218 C C . LEU A 1 268 ? 95.025 18.560 -159.235 1.00 53.16 268 LEU A C 1
ATOM 2220 O O . LEU A 1 268 ? 94.449 18.423 -160.310 1.00 53.16 268 LEU A O 1
ATOM 2224 N N . ASN A 1 269 ? 95.547 19.744 -158.871 1.00 46.50 269 ASN A N 1
ATOM 2225 C CA . ASN A 1 269 ? 95.366 21.000 -159.628 1.00 46.50 269 ASN A CA 1
ATOM 2226 C C . ASN A 1 269 ? 93.892 21.271 -160.004 1.00 46.50 269 ASN A C 1
ATOM 2228 O O . ASN A 1 269 ? 93.597 21.897 -161.023 1.00 46.50 269 ASN A O 1
ATOM 2232 N N . ILE A 1 270 ? 92.959 20.812 -159.168 1.00 46.34 270 ILE A N 1
ATOM 2233 C CA . ILE A 1 270 ? 91.536 21.107 -159.296 1.00 46.34 270 ILE A CA 1
ATOM 2234 C C . ILE A 1 270 ? 91.325 22.358 -158.457 1.00 46.34 270 ILE A C 1
ATOM 2236 O O . ILE A 1 270 ? 91.235 22.288 -157.237 1.00 46.34 270 ILE A O 1
ATOM 2240 N N . THR A 1 271 ? 91.357 23.526 -159.098 1.00 46.44 271 THR A N 1
ATOM 2241 C CA . THR A 1 271 ? 91.154 24.794 -158.393 1.00 46.44 271 THR A CA 1
ATOM 2242 C C . THR A 1 271 ? 89.716 24.828 -157.858 1.00 46.44 271 THR A C 1
ATOM 2244 O O . THR A 1 271 ? 88.777 24.772 -158.659 1.00 46.44 271 THR A O 1
ATOM 2247 N N . PRO A 1 272 ? 89.518 24.889 -156.530 1.00 49.50 272 PRO A N 1
ATOM 2248 C CA . PRO A 1 272 ? 88.205 24.757 -155.923 1.00 49.50 272 PRO A CA 1
ATOM 2249 C C . PRO A 1 272 ? 87.474 26.101 -155.946 1.00 49.50 272 PRO A C 1
ATOM 2251 O O . PRO A 1 272 ? 87.989 27.121 -155.482 1.00 49.50 272 PRO A O 1
ATOM 2254 N N . ILE A 1 273 ? 86.235 26.105 -156.444 1.00 42.56 273 ILE A N 1
ATOM 2255 C CA . ILE A 1 273 ? 85.287 27.188 -156.167 1.00 42.56 273 ILE A CA 1
ATOM 2256 C C . ILE A 1 273 ? 84.737 26.929 -154.767 1.00 42.56 273 ILE A C 1
ATOM 2258 O O . ILE A 1 273 ? 83.792 26.170 -154.558 1.00 42.56 273 ILE A O 1
ATOM 2262 N N . GLN A 1 274 ? 85.391 27.552 -153.793 1.00 36.91 274 GLN A N 1
ATOM 2263 C CA . GLN A 1 274 ? 84.895 27.672 -152.435 1.00 36.91 274 GLN A CA 1
ATOM 2264 C C . GLN A 1 274 ? 83.650 28.561 -152.414 1.00 36.91 274 GLN A C 1
ATOM 2266 O O . GLN A 1 274 ? 83.698 29.717 -152.833 1.00 36.91 274 GLN A O 1
ATOM 2271 N N . SER A 1 275 ? 82.556 28.024 -151.872 1.00 32.66 275 SER A N 1
ATOM 2272 C CA . SER A 1 275 ? 81.621 28.728 -150.979 1.00 32.66 275 SER A CA 1
ATOM 2273 C C . SER A 1 275 ? 80.642 27.726 -150.348 1.00 32.66 275 SER A C 1
ATOM 2275 O O . SER A 1 275 ? 79.622 27.402 -150.958 1.00 32.66 275 SER A O 1
ATOM 2277 N N . PRO A 1 276 ? 80.908 27.234 -149.125 1.00 42.53 276 PRO A N 1
ATOM 2278 C CA . PRO A 1 276 ? 79.916 26.574 -148.296 1.00 42.53 276 PRO A CA 1
ATOM 2279 C C . PRO A 1 276 ? 79.327 27.536 -147.248 1.00 42.53 276 PRO A C 1
ATOM 2281 O O . PRO A 1 276 ? 80.028 28.324 -146.627 1.00 42.53 276 PRO A O 1
ATOM 2284 N N . SER A 1 277 ? 78.018 27.381 -147.045 1.00 41.25 277 SER A N 1
ATOM 2285 C CA . SER A 1 277 ? 77.281 27.418 -145.771 1.00 41.25 277 SER A CA 1
ATOM 2286 C C . SER A 1 277 ? 77.508 28.541 -144.747 1.00 41.25 277 SER A C 1
ATOM 2288 O O . SER A 1 277 ? 78.593 28.701 -144.199 1.00 41.25 277 SER A O 1
ATOM 2290 N N . SER A 1 278 ? 76.396 29.142 -144.317 1.00 36.75 278 SER A N 1
ATOM 2291 C CA . SER A 1 278 ? 75.968 29.408 -142.921 1.00 36.75 278 SER A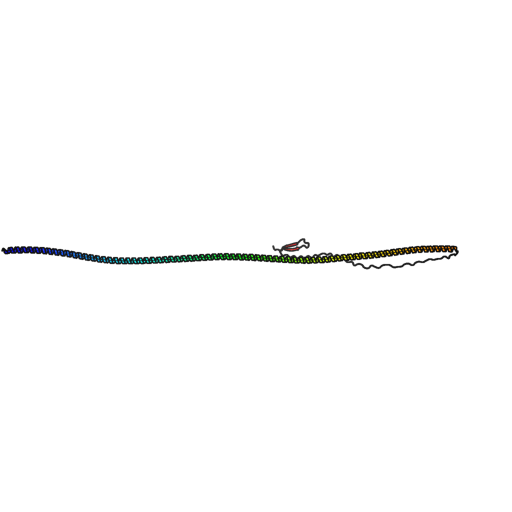 CA 1
ATOM 2292 C C . SER A 1 278 ? 74.977 30.580 -142.966 1.00 36.75 278 SER A C 1
ATOM 2294 O O . SER A 1 278 ? 75.079 31.428 -143.838 1.00 36.75 278 SER A O 1
ATOM 2296 N N . SER A 1 279 ? 73.966 30.752 -142.130 1.00 35.69 279 SER A N 1
ATOM 2297 C CA . SER A 1 279 ? 73.364 30.051 -140.996 1.00 35.69 279 SER A CA 1
ATOM 2298 C C . SER A 1 279 ? 72.154 30.922 -140.611 1.00 35.69 279 SER A C 1
ATOM 2300 O O . SER A 1 279 ? 72.175 32.126 -140.843 1.00 35.69 279 SER A O 1
ATOM 2302 N N . THR A 1 280 ? 71.091 30.354 -140.044 1.00 36.97 280 THR A N 1
ATOM 2303 C CA . THR A 1 280 ? 70.162 31.023 -139.098 1.00 36.97 280 THR A CA 1
ATOM 2304 C C . THR A 1 280 ? 69.181 29.944 -138.622 1.00 36.97 280 THR A C 1
ATOM 2306 O O . THR A 1 280 ? 68.413 29.391 -139.397 1.00 36.97 280 THR A O 1
ATOM 2309 N N . SER A 1 281 ? 69.439 29.333 -137.466 1.00 41.31 281 SER A N 1
ATOM 2310 C CA . SER A 1 281 ? 69.048 29.778 -136.115 1.00 41.31 281 SER A CA 1
ATOM 2311 C C . SER A 1 281 ? 67.662 29.264 -135.696 1.00 41.31 281 SER A C 1
ATOM 2313 O O . SER A 1 281 ? 66.645 29.931 -135.846 1.00 41.31 281 SER A O 1
ATOM 2315 N N . THR A 1 282 ? 67.676 28.043 -135.156 1.00 38.84 282 THR A N 1
ATOM 2316 C CA . THR A 1 282 ? 67.101 27.652 -133.852 1.00 38.84 282 THR A CA 1
ATOM 2317 C C . THR A 1 282 ? 65.875 28.420 -133.341 1.00 38.84 282 THR A C 1
ATOM 2319 O O . THR A 1 282 ? 66.005 29.449 -132.679 1.00 38.84 282 THR A O 1
ATOM 2322 N N . GLY A 1 283 ? 64.695 27.818 -133.506 1.00 37.84 283 GLY A N 1
ATOM 2323 C CA . GLY A 1 283 ? 63.536 28.053 -132.647 1.00 37.84 283 GLY A CA 1
ATOM 2324 C C . GLY A 1 283 ? 63.493 27.026 -131.514 1.00 37.84 283 GLY A C 1
ATOM 2325 O O . GLY A 1 283 ? 63.420 25.825 -131.766 1.00 37.84 283 GLY A O 1
ATOM 2326 N N . ARG A 1 284 ? 63.527 27.491 -130.261 1.00 39.09 284 ARG A N 1
ATOM 2327 C CA . ARG A 1 284 ? 63.200 26.691 -129.072 1.00 39.09 284 ARG A CA 1
ATOM 2328 C C . ARG A 1 284 ? 62.523 27.570 -128.029 1.00 39.09 284 ARG A C 1
ATOM 2330 O O . ARG A 1 284 ? 63.152 28.480 -127.501 1.00 39.09 284 ARG A O 1
ATOM 2337 N N . SER A 1 285 ? 61.282 27.237 -127.679 1.00 33.84 285 SER A N 1
ATOM 2338 C CA . SER A 1 285 ? 60.792 27.237 -126.289 1.00 33.84 285 SER A CA 1
ATOM 2339 C C . SER A 1 285 ? 59.398 26.601 -126.210 1.00 33.84 285 SER A C 1
ATOM 2341 O O . SER A 1 285 ? 58.397 27.156 -126.646 1.00 33.84 285 SER A O 1
ATOM 2343 N N . THR A 1 286 ? 59.361 25.404 -125.637 1.00 39.88 286 THR A N 1
ATOM 2344 C CA . THR A 1 286 ? 58.217 24.792 -124.942 1.00 39.88 286 THR A CA 1
ATOM 2345 C C . THR A 1 286 ? 58.385 25.057 -123.422 1.00 39.88 286 THR A C 1
ATOM 2347 O O . THR A 1 286 ? 59.404 25.626 -123.028 1.00 39.88 286 THR A O 1
ATOM 2350 N N . PRO A 1 287 ? 57.507 24.585 -122.517 1.00 46.31 287 PRO A N 1
ATOM 2351 C CA . PRO A 1 287 ? 56.132 25.023 -122.280 1.00 46.31 287 PRO A CA 1
ATOM 2352 C C . PRO A 1 287 ? 55.840 25.326 -120.780 1.00 46.31 287 PRO A C 1
ATOM 2354 O O . PRO A 1 287 ? 56.635 25.047 -119.891 1.00 46.31 287 PRO A O 1
ATOM 2357 N N . SER A 1 288 ? 54.638 25.861 -120.528 1.00 39.94 288 SER A N 1
ATOM 2358 C CA . SER A 1 288 ? 53.735 25.630 -119.378 1.00 39.94 288 SER A CA 1
ATOM 2359 C C . SER A 1 288 ? 54.293 25.115 -118.037 1.00 39.94 288 SER A C 1
ATOM 2361 O O . SER A 1 288 ? 54.603 23.931 -117.916 1.00 39.94 288 SER A O 1
ATOM 2363 N N . ARG A 1 289 ? 54.143 25.928 -116.974 1.00 37.69 289 ARG A N 1
ATOM 2364 C CA . ARG A 1 289 ? 53.674 25.493 -115.636 1.00 37.69 289 ARG A CA 1
ATOM 2365 C C . ARG A 1 289 ? 53.353 26.704 -114.754 1.00 37.69 289 ARG A C 1
ATOM 2367 O O . ARG A 1 289 ? 54.246 27.507 -114.565 1.00 37.69 289 ARG A O 1
ATOM 2374 N N . HIS A 1 290 ? 52.156 26.785 -114.160 1.00 40.72 290 HIS A N 1
ATOM 2375 C CA . HIS A 1 290 ? 51.934 27.334 -112.804 1.00 40.72 290 HIS A CA 1
ATOM 2376 C C . HIS A 1 290 ? 50.534 26.959 -112.258 1.00 40.72 290 HIS A C 1
ATOM 2378 O O . HIS A 1 290 ? 49.513 27.499 -112.662 1.00 40.72 290 HIS A O 1
ATOM 2384 N N . THR A 1 291 ? 50.541 25.959 -111.367 1.00 49.78 291 THR A N 1
ATOM 2385 C CA . THR A 1 291 ? 49.824 25.825 -110.074 1.00 49.78 291 THR A CA 1
ATOM 2386 C C . THR A 1 291 ? 48.470 26.524 -109.833 1.00 49.78 291 THR A C 1
ATOM 2388 O O . THR A 1 291 ? 48.422 27.753 -109.821 1.00 49.78 291 THR A O 1
ATOM 2391 N N . PRO A 1 292 ? 47.426 25.786 -109.393 1.00 48.16 292 PRO A N 1
ATOM 2392 C CA . PRO A 1 292 ? 46.342 26.336 -108.585 1.00 48.16 292 PRO A CA 1
ATOM 2393 C C . PRO A 1 292 ? 46.558 26.080 -107.075 1.00 48.16 292 PRO A C 1
ATOM 2395 O O . PRO A 1 292 ? 47.467 25.352 -106.682 1.00 48.16 292 PRO A O 1
ATOM 2398 N N . VAL A 1 293 ? 45.634 26.628 -106.272 1.00 43.41 293 VAL A N 1
ATOM 2399 C CA . VAL A 1 293 ? 45.352 26.427 -104.829 1.00 43.41 293 VAL A CA 1
ATOM 2400 C C . VAL A 1 293 ? 45.768 27.596 -103.924 1.00 43.41 293 VAL A C 1
ATOM 2402 O O . VAL A 1 293 ? 46.944 27.786 -103.637 1.00 43.41 293 VAL A O 1
ATOM 2405 N N . ARG A 1 294 ? 44.765 28.312 -103.375 1.00 44.50 294 ARG A N 1
ATOM 2406 C CA . ARG A 1 294 ? 44.406 28.258 -101.936 1.00 44.50 294 ARG A CA 1
ATOM 2407 C C . ARG A 1 294 ? 43.181 29.135 -101.619 1.00 44.50 294 ARG A C 1
ATOM 2409 O O . ARG A 1 294 ? 43.293 30.341 -101.424 1.00 44.50 294 ARG A O 1
ATOM 2416 N N . GLY A 1 295 ? 42.013 28.502 -101.523 1.00 42.41 295 GLY A N 1
ATOM 2417 C CA . GLY A 1 295 ? 40.816 29.057 -100.885 1.00 42.41 295 GLY A CA 1
ATOM 2418 C C . GLY A 1 295 ? 40.724 28.649 -99.410 1.00 42.41 295 GLY A C 1
ATOM 2419 O O . GLY A 1 295 ? 41.305 27.645 -99.003 1.00 42.41 295 GLY A O 1
ATOM 2420 N N . GLY A 1 296 ? 39.977 29.429 -98.622 1.00 43.59 296 GLY A N 1
ATOM 2421 C CA . GLY A 1 296 ? 39.517 29.052 -97.279 1.00 43.59 296 GLY A CA 1
ATOM 2422 C C . GLY A 1 296 ? 40.164 29.824 -96.126 1.00 43.59 296 GLY A C 1
ATOM 2423 O O . GLY A 1 296 ? 41.038 29.308 -95.430 1.00 43.59 296 GLY A O 1
ATOM 2424 N N . LYS A 1 297 ? 39.700 31.056 -95.876 1.00 44.62 297 LYS A N 1
ATOM 2425 C CA . LYS A 1 297 ? 39.940 31.755 -94.604 1.00 44.62 297 LYS A CA 1
ATOM 2426 C C . LYS A 1 297 ? 39.036 31.153 -93.525 1.00 44.62 297 LYS A C 1
ATOM 2428 O O . LYS A 1 297 ? 37.837 30.982 -93.722 1.00 44.62 297 LYS A O 1
ATOM 2433 N N . ARG A 1 298 ? 39.658 30.818 -92.396 1.00 48.34 298 ARG A N 1
ATOM 2434 C CA . ARG A 1 298 ? 39.058 30.219 -91.201 1.00 48.34 298 ARG A CA 1
ATOM 2435 C C . ARG A 1 298 ? 38.128 31.212 -90.494 1.00 48.34 298 ARG A C 1
ATOM 2437 O O . ARG A 1 298 ? 38.452 32.391 -90.361 1.00 48.34 298 ARG A O 1
ATOM 2444 N N . LYS A 1 299 ? 37.000 30.691 -90.010 1.00 42.03 299 LYS A N 1
ATOM 2445 C CA . LYS A 1 299 ? 36.043 31.316 -89.090 1.00 42.03 299 LYS A CA 1
ATOM 2446 C C . LYS A 1 299 ? 36.742 31.571 -87.746 1.00 42.03 299 LYS A C 1
ATOM 2448 O O . LYS A 1 299 ? 37.178 30.623 -87.100 1.00 42.03 299 LYS A O 1
ATOM 2453 N N . ARG A 1 300 ? 36.886 32.842 -87.353 1.00 38.75 300 ARG A N 1
ATOM 2454 C CA . ARG A 1 300 ? 37.292 33.249 -85.996 1.00 38.75 300 ARG A CA 1
ATOM 2455 C C . ARG A 1 300 ? 36.163 32.880 -85.033 1.00 38.75 300 ARG A C 1
ATOM 2457 O O . ARG A 1 300 ? 35.063 33.407 -85.165 1.00 38.75 300 ARG A O 1
ATOM 2464 N N . THR A 1 301 ? 36.432 31.979 -84.099 1.00 38.41 301 THR A N 1
ATOM 2465 C CA . THR A 1 301 ? 35.630 31.791 -82.888 1.00 38.41 301 THR A CA 1
ATOM 2466 C C . THR A 1 301 ? 35.975 32.913 -81.917 1.00 38.41 301 THR A C 1
ATOM 2468 O O . THR A 1 301 ? 37.147 33.150 -81.622 1.00 38.41 301 THR A O 1
ATOM 2471 N N . LEU A 1 302 ? 34.950 33.646 -81.502 1.00 40.19 302 LEU A N 1
ATOM 2472 C CA . LEU A 1 302 ? 35.003 34.697 -80.500 1.00 40.19 302 LEU A CA 1
ATOM 2473 C C . LEU A 1 302 ? 35.084 33.992 -79.138 1.00 40.19 302 LEU A C 1
ATOM 2475 O O . LEU A 1 302 ? 34.201 33.210 -78.803 1.00 40.19 302 LEU A O 1
ATOM 2479 N N . LEU A 1 303 ? 36.206 34.172 -78.442 1.00 42.59 303 LEU A N 1
ATOM 2480 C CA . LEU A 1 303 ? 36.401 33.730 -77.067 1.00 42.59 303 LEU A CA 1
ATOM 2481 C C . LEU A 1 303 ? 35.730 34.795 -76.192 1.00 42.59 303 LEU A C 1
ATOM 2483 O O . LEU A 1 303 ? 36.215 35.921 -76.118 1.00 42.59 303 LEU A O 1
ATOM 2487 N N . GLU A 1 304 ? 34.566 34.469 -75.647 1.00 41.69 304 GLU A N 1
ATOM 2488 C CA . GLU A 1 304 ? 33.844 35.303 -74.693 1.00 41.69 304 GLU A CA 1
ATOM 2489 C C . GLU A 1 304 ? 34.371 34.954 -73.296 1.00 41.69 304 GLU A C 1
ATOM 2491 O O . GLU A 1 304 ? 34.126 33.862 -72.786 1.00 41.69 304 GLU A O 1
ATOM 2496 N N . GLU A 1 305 ? 35.173 35.846 -72.710 1.00 41.94 305 GLU A N 1
ATOM 2497 C CA . GLU A 1 305 ? 35.469 35.824 -71.276 1.00 41.94 305 GLU A CA 1
ATOM 2498 C C . GLU A 1 305 ? 34.184 36.197 -70.533 1.00 41.94 305 GLU A C 1
ATOM 2500 O O . GLU A 1 305 ? 33.866 37.369 -70.337 1.00 41.94 305 GLU A O 1
ATOM 2505 N N . SER A 1 306 ? 33.407 35.186 -70.157 1.00 38.34 306 SER A N 1
ATOM 2506 C CA . SER A 1 306 ? 32.372 35.334 -69.142 1.00 38.34 306 SER A CA 1
ATOM 2507 C C . SER A 1 306 ? 33.026 35.154 -67.774 1.00 38.34 306 SER A C 1
ATOM 2509 O O . SER A 1 306 ? 33.383 34.044 -67.384 1.00 38.34 306 SER A O 1
ATOM 2511 N N . GLU A 1 307 ? 33.207 36.255 -67.047 1.00 40.34 307 GLU A N 1
ATOM 2512 C CA . GLU A 1 307 ? 33.466 36.217 -65.610 1.00 40.34 307 GLU A CA 1
ATOM 2513 C C . GLU A 1 307 ? 32.257 35.571 -64.914 1.00 40.34 307 GLU A C 1
ATOM 2515 O O . GLU A 1 307 ? 31.220 36.204 -64.706 1.00 40.34 307 GLU A O 1
ATOM 2520 N N . GLU A 1 308 ? 32.375 34.297 -64.543 1.00 38.19 308 GLU A N 1
ATOM 2521 C CA . GLU A 1 308 ? 31.432 33.637 -63.643 1.00 38.19 308 GLU A CA 1
ATOM 2522 C C . GLU A 1 308 ? 31.577 34.234 -62.235 1.00 38.19 308 GLU A C 1
ATOM 2524 O O . GLU A 1 308 ? 32.305 33.738 -61.373 1.00 38.19 308 GLU A O 1
ATOM 2529 N N . ARG A 1 309 ? 30.854 35.324 -61.965 1.00 42.84 309 ARG A N 1
ATOM 2530 C CA . ARG A 1 309 ? 30.509 35.681 -60.588 1.00 42.84 309 ARG A CA 1
ATOM 2531 C C . ARG A 1 309 ? 29.468 34.681 -60.102 1.00 42.84 309 ARG A C 1
ATOM 2533 O O . ARG A 1 309 ? 28.281 34.832 -60.366 1.00 42.84 309 ARG A O 1
ATOM 2540 N N . SER A 1 310 ? 29.928 33.670 -59.374 1.00 45.16 310 SER A N 1
ATOM 2541 C CA . SER A 1 310 ? 29.080 32.780 -58.583 1.00 45.16 310 SER A CA 1
ATOM 2542 C C . SER A 1 310 ? 28.351 33.587 -57.499 1.00 45.16 310 SER A C 1
ATOM 2544 O O . SER A 1 310 ? 28.828 33.702 -56.368 1.00 45.16 310 SER A O 1
ATOM 2546 N N . SER A 1 311 ? 27.188 34.153 -57.823 1.00 49.31 311 SER A N 1
ATOM 2547 C CA . SER A 1 311 ? 26.205 34.568 -56.824 1.00 49.31 311 SER A CA 1
ATOM 2548 C C . SER A 1 311 ? 25.605 33.302 -56.218 1.00 49.31 311 SER A C 1
ATOM 2550 O O . SER A 1 311 ? 24.697 32.691 -56.778 1.00 49.31 311 SER A O 1
ATOM 2552 N N . SER A 1 312 ? 26.176 32.863 -55.100 1.00 53.16 312 SER A N 1
ATOM 2553 C CA . SER A 1 312 ? 25.555 31.847 -54.260 1.00 53.16 312 SER A CA 1
ATOM 2554 C C . SER A 1 312 ? 24.324 32.473 -53.607 1.00 53.16 312 SER A C 1
ATOM 2556 O O . SER A 1 312 ? 24.440 33.261 -52.670 1.00 53.16 312 SER A O 1
ATOM 2558 N N . ASP A 1 313 ? 23.141 32.150 -54.126 1.00 54.81 313 ASP A N 1
ATOM 2559 C CA . ASP A 1 313 ? 21.889 32.402 -53.417 1.00 54.81 313 ASP A CA 1
ATOM 2560 C C . ASP A 1 313 ? 21.904 31.563 -52.136 1.00 54.81 313 ASP A C 1
ATOM 2562 O O . ASP A 1 313 ? 21.798 30.334 -52.169 1.00 54.81 313 ASP A O 1
ATOM 2566 N N . TYR A 1 314 ? 22.082 32.224 -50.992 1.00 63.12 314 TYR A N 1
ATOM 2567 C CA . TYR A 1 314 ? 21.923 31.604 -49.684 1.00 63.12 314 TYR A CA 1
ATOM 2568 C C . TYR A 1 314 ? 20.541 31.972 -49.134 1.00 63.12 314 TYR A C 1
ATOM 2570 O O . TYR A 1 314 ? 20.146 33.136 -49.100 1.00 63.12 314 TYR A O 1
ATOM 2578 N N . SER A 1 315 ? 19.786 30.959 -48.719 1.00 59.31 315 SER A N 1
ATOM 2579 C CA . SER A 1 315 ? 18.475 31.109 -48.087 1.00 59.31 315 SER A CA 1
ATOM 2580 C C . SER A 1 315 ? 18.616 30.793 -46.601 1.00 59.31 315 SER A C 1
ATOM 2582 O O . SER A 1 315 ? 18.910 29.654 -46.240 1.00 59.31 315 SER A O 1
ATOM 2584 N N . VAL A 1 316 ? 18.386 31.782 -45.735 1.00 60.91 316 VAL A N 1
ATOM 2585 C CA . VAL A 1 316 ? 18.361 31.592 -44.276 1.00 60.91 316 VAL A CA 1
ATOM 2586 C C . VAL A 1 316 ? 16.942 31.247 -43.843 1.00 60.91 316 VAL A C 1
ATOM 2588 O O . VAL A 1 316 ? 16.044 32.080 -43.927 1.00 60.91 316 VAL A O 1
ATOM 2591 N N . GLN A 1 317 ? 16.738 30.031 -43.339 1.00 58.28 317 GLN A N 1
ATOM 2592 C CA . GLN A 1 317 ? 15.534 29.678 -42.588 1.00 58.28 317 GLN A CA 1
ATOM 2593 C C . GLN A 1 317 ? 15.889 29.560 -41.107 1.00 58.28 317 GLN A C 1
ATOM 2595 O O . GLN A 1 317 ? 16.601 28.644 -40.699 1.00 58.28 317 GLN A O 1
ATOM 2600 N N . ALA A 1 318 ? 15.391 30.500 -40.305 1.00 64.19 318 ALA A N 1
ATOM 2601 C CA . ALA A 1 318 ? 15.496 30.468 -38.853 1.00 64.19 318 ALA A CA 1
ATOM 2602 C C . ALA A 1 318 ? 14.186 29.935 -38.252 1.00 64.19 318 ALA A C 1
ATOM 2604 O O . ALA A 1 318 ? 13.098 30.407 -38.572 1.00 64.19 318 ALA A O 1
ATOM 2605 N N . SER A 1 319 ? 14.293 28.938 -37.375 1.00 65.06 319 SER A N 1
ATOM 2606 C CA . SER A 1 319 ? 13.186 28.385 -36.594 1.00 65.06 319 SER A CA 1
ATOM 2607 C C . SER A 1 319 ? 13.679 28.198 -35.163 1.00 65.06 319 SER A C 1
ATOM 2609 O O . SER A 1 319 ? 14.635 27.460 -34.930 1.00 65.06 319 SER A O 1
ATOM 2611 N N . ALA A 1 320 ? 13.065 28.896 -34.208 1.00 66.50 320 ALA A N 1
ATOM 2612 C CA . ALA A 1 320 ? 13.408 28.813 -32.791 1.00 66.50 320 ALA A CA 1
ATOM 2613 C C . ALA A 1 320 ? 12.208 28.294 -31.991 1.00 66.50 320 ALA A C 1
ATOM 2615 O O . ALA A 1 320 ? 11.076 28.722 -32.208 1.00 66.50 320 ALA A O 1
ATOM 2616 N N . ARG A 1 321 ? 12.449 27.362 -31.060 1.00 63.28 321 ARG A N 1
ATOM 2617 C CA . ARG A 1 321 ? 11.408 26.722 -30.231 1.00 63.28 321 ARG A CA 1
ATOM 2618 C C . ARG A 1 321 ? 11.443 27.186 -28.766 1.00 63.28 321 ARG A C 1
ATOM 2620 O O . ARG A 1 321 ? 11.079 26.426 -27.874 1.00 63.28 321 ARG A O 1
ATOM 2627 N N . GLY A 1 322 ? 11.902 28.412 -28.523 1.00 73.56 322 GLY A N 1
ATOM 2628 C CA . GLY A 1 322 ? 12.047 28.995 -27.188 1.00 73.56 322 GLY A CA 1
ATOM 2629 C C . GLY A 1 322 ? 12.284 30.504 -27.236 1.00 73.56 322 GLY A C 1
ATOM 2630 O O . GLY A 1 322 ? 12.172 31.119 -28.293 1.00 73.56 322 GLY A O 1
ATOM 2631 N N . ASP A 1 323 ? 12.644 31.086 -26.096 1.00 79.25 323 ASP A N 1
ATOM 2632 C CA . ASP A 1 323 ? 12.688 32.542 -25.893 1.00 79.25 323 ASP A CA 1
ATOM 2633 C C . ASP A 1 323 ? 13.870 33.257 -26.570 1.00 79.25 323 ASP A C 1
ATOM 2635 O O . ASP A 1 323 ? 14.013 34.467 -26.440 1.00 79.25 323 ASP A O 1
ATOM 2639 N N . VAL A 1 324 ? 14.728 32.552 -27.309 1.00 72.88 324 VAL A N 1
ATOM 2640 C CA . VAL A 1 324 ? 15.880 33.138 -28.011 1.00 72.88 324 VAL A CA 1
ATOM 2641 C C . VAL A 1 324 ? 15.762 32.877 -29.508 1.00 72.88 324 VAL A C 1
ATOM 2643 O O . VAL A 1 324 ? 15.666 31.730 -29.938 1.00 72.88 324 VAL A O 1
ATOM 2646 N N . GLU A 1 325 ? 15.808 33.947 -30.299 1.00 79.88 325 GLU A N 1
ATOM 2647 C CA . GLU A 1 325 ? 15.717 33.927 -31.760 1.00 79.88 325 GLU A CA 1
ATOM 2648 C C . GLU A 1 325 ? 17.030 34.395 -32.406 1.00 79.88 325 GLU A C 1
ATOM 2650 O O . GLU A 1 325 ? 17.722 35.281 -31.893 1.00 79.88 325 GLU A O 1
ATOM 2655 N N . ILE A 1 326 ? 17.372 33.800 -33.551 1.00 78.88 326 ILE A N 1
ATOM 2656 C CA . ILE A 1 326 ? 18.514 34.191 -34.383 1.00 78.88 326 ILE A CA 1
ATOM 2657 C C . ILE A 1 326 ? 18.016 35.196 -35.422 1.00 78.88 326 ILE A C 1
ATOM 2659 O O . ILE A 1 326 ? 17.270 34.818 -36.321 1.00 78.88 32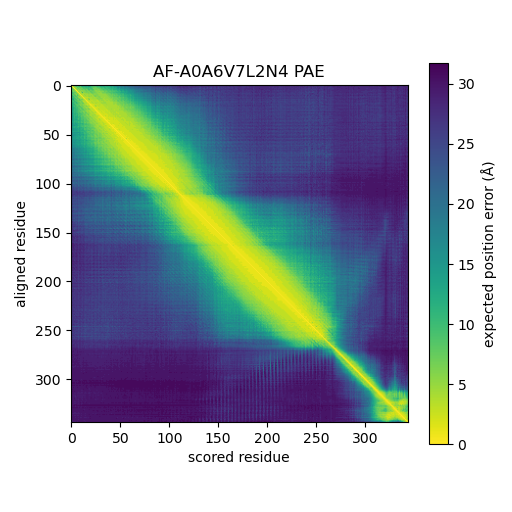6 ILE A O 1
ATOM 2663 N N . ASN A 1 327 ? 18.427 36.459 -35.299 1.00 69.88 327 ASN A N 1
ATOM 2664 C CA . ASN A 1 327 ? 17.935 37.538 -36.163 1.00 69.88 327 ASN A CA 1
ATOM 2665 C C . ASN A 1 327 ? 18.801 37.763 -37.408 1.00 69.88 327 ASN A C 1
ATOM 2667 O O . ASN A 1 327 ? 18.283 38.175 -38.440 1.00 69.88 327 ASN A O 1
ATOM 2671 N N . GLU A 1 328 ? 20.110 37.512 -37.326 1.00 74.62 328 GLU A N 1
ATOM 2672 C CA . GLU A 1 328 ? 21.031 37.751 -38.441 1.00 74.62 328 GLU A CA 1
ATOM 2673 C C . GLU A 1 328 ? 22.277 36.864 -38.316 1.00 74.62 328 GLU A C 1
ATOM 2675 O O . GLU A 1 328 ? 22.813 36.688 -37.216 1.00 74.62 328 GLU A O 1
ATOM 2680 N N . ALA A 1 329 ? 22.746 36.313 -39.435 1.00 69.69 329 ALA A N 1
ATOM 2681 C CA . ALA A 1 329 ? 23.986 35.547 -39.525 1.00 69.69 329 ALA A CA 1
ATOM 2682 C C . ALA A 1 329 ? 24.819 36.075 -40.701 1.00 69.69 329 ALA A C 1
ATOM 2684 O O . ALA A 1 329 ? 24.294 36.213 -41.805 1.00 69.69 329 ALA A O 1
ATOM 2685 N N . ASP A 1 330 ? 26.101 36.383 -40.466 1.00 73.94 330 ASP A N 1
ATOM 2686 C CA . ASP A 1 330 ? 27.017 36.840 -41.522 1.00 73.94 330 ASP A CA 1
ATOM 2687 C C . ASP A 1 330 ? 27.226 35.709 -42.550 1.00 73.94 330 ASP A C 1
ATOM 2689 O O . ASP A 1 330 ? 27.654 34.621 -42.149 1.00 73.94 330 ASP A O 1
ATOM 2693 N N . PRO A 1 331 ? 27.004 35.935 -43.861 1.00 68.75 331 PRO A N 1
ATOM 2694 C CA . PRO A 1 331 ? 27.253 34.937 -44.907 1.00 68.75 331 PRO A CA 1
ATOM 2695 C C . PRO A 1 331 ? 28.695 34.415 -44.936 1.00 68.75 331 PRO A C 1
ATOM 2697 O O . PRO A 1 331 ? 28.955 33.333 -45.453 1.00 68.75 331 PRO A O 1
ATOM 2700 N N . GLN A 1 332 ? 29.640 35.184 -44.386 1.00 70.62 332 GLN A N 1
ATOM 2701 C CA . GLN A 1 332 ? 31.054 34.813 -44.278 1.00 70.62 332 GLN A CA 1
ATOM 2702 C C . GLN A 1 332 ? 31.392 34.101 -42.951 1.00 70.62 332 GLN A C 1
ATOM 2704 O O . GLN A 1 332 ? 32.560 33.833 -42.677 1.00 70.62 33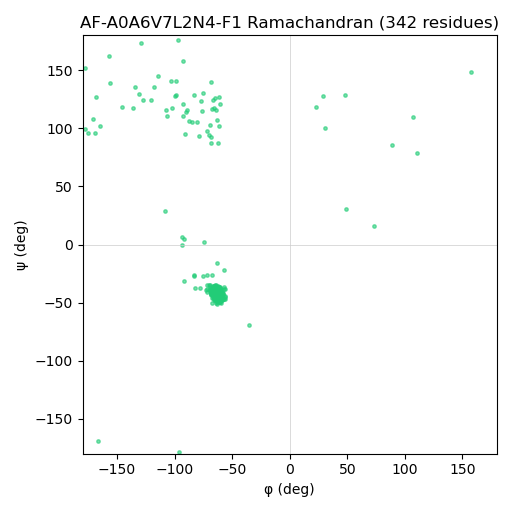2 GLN A O 1
ATOM 2709 N N . GLY A 1 333 ? 30.396 33.810 -42.105 1.00 72.19 333 GLY A N 1
ATOM 2710 C CA . GLY A 1 333 ? 30.542 32.994 -40.895 1.00 72.19 333 GLY A CA 1
ATOM 2711 C C . GLY A 1 333 ? 31.265 33.666 -39.724 1.00 72.19 333 GLY A C 1
ATOM 2712 O O . GLY A 1 333 ? 31.691 32.976 -38.800 1.00 72.19 333 GLY A O 1
ATOM 2713 N N . ARG A 1 334 ? 31.430 34.996 -39.731 1.00 78.81 334 ARG A N 1
ATOM 2714 C CA . ARG A 1 334 ? 32.209 35.697 -38.692 1.00 78.81 334 ARG A CA 1
ATOM 2715 C C . ARG A 1 334 ? 31.421 35.988 -37.420 1.00 78.81 334 ARG A C 1
ATOM 2717 O O . ARG A 1 334 ? 32.026 36.097 -36.358 1.00 78.81 334 ARG A O 1
ATOM 2724 N N . PHE A 1 335 ? 30.098 36.124 -37.503 1.00 78.31 335 PHE A N 1
ATOM 2725 C CA . PHE A 1 335 ? 29.253 36.327 -36.326 1.00 78.31 335 PHE A CA 1
ATOM 2726 C C . PHE A 1 335 ? 27.800 35.899 -36.562 1.00 78.31 335 PHE A C 1
ATOM 2728 O O . PHE A 1 335 ? 27.335 35.791 -37.698 1.00 78.31 335 PHE A O 1
ATOM 2735 N N . VAL A 1 336 ? 27.078 35.713 -35.454 1.00 80.38 336 VAL A N 1
ATOM 2736 C CA . VAL A 1 336 ? 25.626 35.499 -35.416 1.00 80.38 336 VAL A CA 1
ATOM 2737 C C . VAL A 1 336 ? 25.029 36.377 -34.318 1.00 80.38 336 VAL A C 1
ATOM 2739 O O . VAL A 1 336 ? 25.572 36.450 -33.214 1.00 80.38 336 VAL A O 1
ATOM 2742 N N . LYS A 1 337 ? 23.911 37.049 -34.610 1.00 80.00 337 LYS A N 1
ATOM 2743 C CA . LYS A 1 337 ? 23.208 37.932 -33.673 1.00 80.00 337 LYS A CA 1
ATOM 2744 C C . LYS A 1 337 ? 21.973 37.241 -33.095 1.00 80.00 337 LYS A C 1
ATOM 2746 O O . LYS A 1 337 ? 21.023 36.928 -33.815 1.00 80.00 337 LYS A O 1
ATOM 2751 N N . LEU A 1 338 ? 21.982 37.046 -31.778 1.00 84.38 338 LEU A N 1
ATOM 2752 C CA . LEU A 1 338 ? 20.895 36.427 -31.015 1.00 84.38 338 LEU A CA 1
ATOM 2753 C C . LEU A 1 338 ? 20.080 37.490 -30.277 1.00 84.38 338 LEU A C 1
ATOM 2755 O O . LEU A 1 338 ? 20.646 38.439 -29.735 1.00 84.38 338 LEU A O 1
ATOM 2759 N N . THR A 1 339 ? 18.759 37.328 -30.238 1.00 78.81 339 THR A N 1
ATOM 2760 C CA . THR A 1 339 ? 17.844 38.226 -29.518 1.00 78.81 339 THR A CA 1
ATOM 2761 C C . THR A 1 339 ? 16.960 37.412 -28.582 1.00 78.81 339 THR A C 1
ATOM 2763 O O . THR A 1 339 ? 16.296 36.474 -29.014 1.00 78.81 339 THR A O 1
ATOM 2766 N N . ASN A 1 340 ? 16.968 37.754 -27.293 1.00 82.12 340 ASN A N 1
ATOM 2767 C CA . ASN A 1 340 ? 16.128 37.112 -26.285 1.00 82.12 340 ASN A CA 1
ATOM 2768 C C . ASN A 1 340 ? 14.784 37.856 -26.199 1.00 82.12 340 ASN A C 1
ATOM 2770 O O . ASN A 1 340 ? 14.754 39.042 -25.873 1.00 82.12 340 ASN A O 1
ATOM 2774 N N . LYS A 1 341 ? 13.700 37.161 -26.544 1.00 78.62 341 LYS A N 1
ATOM 2775 C CA . LYS A 1 341 ? 12.301 37.601 -26.477 1.00 78.62 341 LYS A CA 1
ATOM 2776 C C . LYS A 1 341 ? 11.604 37.195 -25.173 1.00 78.62 341 LYS A C 1
ATOM 2778 O O . LYS A 1 341 ? 10.428 37.505 -25.010 1.00 78.62 341 LYS A O 1
ATOM 2783 N N . GLY A 1 342 ? 12.290 36.507 -24.263 1.00 74.81 342 GLY A N 1
ATOM 2784 C CA . GLY A 1 342 ? 11.757 36.166 -22.950 1.00 74.81 342 GLY A CA 1
ATOM 2785 C C . GLY A 1 342 ? 11.413 37.438 -22.181 1.00 74.81 342 GLY A C 1
ATOM 2786 O O . GLY A 1 342 ? 12.273 38.298 -21.969 1.00 74.81 342 GLY A O 1
ATOM 2787 N N . ASN A 1 343 ? 10.147 37.576 -21.789 1.00 68.44 343 ASN A N 1
ATOM 2788 C CA . ASN A 1 343 ? 9.734 38.641 -20.884 1.00 68.44 343 ASN A CA 1
ATOM 2789 C C . ASN A 1 343 ? 10.486 38.453 -19.559 1.00 68.44 343 ASN A C 1
ATOM 2791 O O . ASN A 1 343 ? 10.490 37.353 -19.010 1.00 68.44 343 ASN A O 1
ATOM 2795 N N . LYS A 1 344 ? 11.154 39.513 -19.095 1.00 55.78 344 LYS A N 1
ATOM 2796 C CA . LYS A 1 344 ? 11.790 39.542 -17.773 1.00 55.78 344 LYS A CA 1
ATOM 2797 C C . LYS A 1 344 ? 10.800 39.245 -16.657 1.00 55.78 344 LYS A C 1
ATOM 2799 O O . LYS A 1 344 ? 9.660 39.756 -16.749 1.00 55.78 344 LYS A O 1
#

Solvent-accessible surface area (backbone atoms only — not comparable to full-atom values): 19779 Å² total; per-residue (Å²): 116,74,67,62,56,56,53,48,55,52,52,51,54,51,48,53,53,48,51,50,52,48,51,52,50,50,49,52,50,53,50,52,52,52,48,50,51,52,51,50,52,51,50,55,52,50,51,52,50,51,52,50,50,48,52,52,50,52,53,51,49,50,52,48,51,53,52,52,50,52,50,51,54,50,51,52,49,54,50,51,52,50,51,51,51,54,50,49,52,52,49,51,51,49,52,51,51,51,53,49,51,54,50,52,49,54,50,53,50,50,52,48,53,50,49,52,51,52,51,52,50,49,52,49,54,53,47,53,51,47,53,51,50,51,51,51,52,49,51,52,48,52,52,52,52,51,52,50,51,51,49,51,52,52,52,51,52,50,51,52,51,50,51,50,51,51,51,49,55,51,51,51,51,51,51,50,48,54,51,48,53,53,50,53,52,52,50,52,52,50,53,51,52,50,52,53,51,53,49,52,49,51,52,52,50,53,49,52,47,52,52,49,50,53,52,52,50,52,47,52,53,51,51,49,51,52,48,50,53,50,51,53,49,52,48,52,52,48,56,50,47,54,51,46,53,52,50,52,50,50,53,49,50,51,52,50,52,52,53,51,48,55,56,49,38,66,73,66,75,53,83,76,86,83,82,81,90,85,87,87,81,87,89,85,86,86,80,92,88,84,84,88,90,86,85,83,85,78,84,83,78,82,84,78,87,73,82,82,74,82,78,76,86,78,83,89,83,80,85,65,96,62,54,52,40,72,79,48,68,46,94,85,71,82,52,71,46,75,46,75,71,59,81,129

InterPro domains:
  IPR018039 Intermediate filament protein, conserved site [PS00226] (254-262)
  IPR036415 Lamin tail domain superfamily [G3DSA:2.60.40.1260] (283-344)
  IPR036415 Lamin tail domain superfamily [SSF74853] (284-344)
  IPR039008 Intermediate filament, rod domain [PF00038] (15-267)
  IPR039008 Intermediate filament, rod domain [PS51842] (1-268)
  IPR039008 Intermediate filament, rod domain [SM01391] (2-267)

Foldseek 3Di:
DVVVVVVVVVVVVVVVVVVVVVVVVVVVVVVVVVVVVVVVVVVVVVVVVVVVVVVVVVVVVVVVVVVVVVVVVVVVVVVVVVVVVVVVVVVVVVVVVVVVVVVVVVVVVVVVVVVVVVVVVVVVVVVVVVVVVVVVVVVVVVVVVVVVVVVVVVVVVVVVVVVVVVVVVVVVVVVVVVVVVVVVVVVVVVVVVVVVVVVVVVVVVVVVVVVVVVVVVVVVVVVVVVVVVVVVVVVVVVVVVVVVVVVVVVVVVVVVVVVVVVVVCVVVVVDDPDDDDDDDDDDDDDDDDDDDDDDDDDDDDDDDPDPPPPPPDDDDDWDDPDQKTFDDADPVRPDTDIDGNDDD

Organism: NCBI:txid1563983